Protein AF-A0AAV6UHX9-F1 (afdb_monomer_lite)

pLDDT: mean 84.75, std 17.81, range [33.28, 98.31]

Structure (mmCIF, N/CA/C/O backbone):
data_AF-A0AAV6UHX9-F1
#
_entry.id   AF-A0AAV6UHX9-F1
#
loop_
_atom_site.group_PDB
_atom_site.id
_atom_site.type_symbol
_atom_site.label_atom_id
_atom_site.label_alt_id
_atom_site.label_comp_id
_atom_site.label_asym_id
_atom_site.label_entity_id
_atom_site.label_seq_id
_atom_site.pdbx_PDB_ins_code
_atom_site.Cartn_x
_atom_site.Cartn_y
_atom_site.Cartn_z
_atom_site.occupancy
_atom_site.B_iso_or_equiv
_atom_site.auth_seq_id
_atom_site.auth_comp_id
_atom_site.auth_asym_id
_atom_site.auth_atom_id
_atom_site.pdbx_PDB_model_num
ATOM 1 N N . MET A 1 1 ? 18.044 7.406 -49.705 1.00 48.06 1 MET A N 1
ATOM 2 C CA . MET A 1 1 ? 17.087 6.472 -49.060 1.00 48.06 1 MET A CA 1
ATOM 3 C C . MET A 1 1 ? 17.708 5.596 -47.955 1.00 48.06 1 MET A C 1
ATOM 5 O O . MET A 1 1 ? 16.995 5.280 -47.012 1.00 48.06 1 MET A O 1
ATOM 9 N N . SER A 1 2 ? 19.017 5.286 -47.954 1.00 50.41 2 SER A N 1
ATOM 10 C CA . SER A 1 2 ? 19.646 4.460 -46.891 1.00 50.41 2 SER A CA 1
ATOM 11 C C . SER A 1 2 ? 19.735 5.086 -45.488 1.00 50.41 2 SER A C 1
ATOM 13 O O . SER A 1 2 ? 19.795 4.354 -44.506 1.00 50.41 2 SER A O 1
ATOM 15 N N . HIS A 1 3 ? 19.712 6.416 -45.340 1.00 45.16 3 HIS A N 1
ATOM 16 C CA . HIS A 1 3 ? 19.762 7.057 -44.011 1.00 45.16 3 HIS A CA 1
ATOM 17 C C . HIS A 1 3 ? 18.451 6.953 -43.208 1.00 45.16 3 HIS A C 1
ATOM 19 O O . HIS A 1 3 ? 18.492 6.988 -41.978 1.00 45.16 3 HIS A O 1
ATOM 25 N N . GLY A 1 4 ? 17.302 6.773 -43.871 1.00 48.16 4 GLY A N 1
ATOM 26 C CA . GLY A 1 4 ? 16.015 6.569 -43.193 1.00 48.16 4 GLY A CA 1
ATOM 27 C C . GLY A 1 4 ? 15.897 5.179 -42.562 1.00 48.16 4 GLY A C 1
ATOM 28 O O . GLY A 1 4 ? 15.467 5.050 -41.421 1.00 48.16 4 GLY A O 1
ATOM 29 N N . ILE A 1 5 ? 16.380 4.149 -43.262 1.00 55.41 5 ILE A N 1
ATOM 30 C CA . ILE A 1 5 ? 16.264 2.742 -42.846 1.00 55.41 5 ILE A CA 1
ATOM 31 C C . ILE A 1 5 ? 17.168 2.436 -41.639 1.00 55.41 5 ILE A C 1
ATOM 33 O O . ILE A 1 5 ? 16.739 1.763 -40.702 1.00 55.41 5 ILE A O 1
ATOM 37 N N . SER A 1 6 ? 18.394 2.975 -41.602 1.00 56.97 6 SER A N 1
ATOM 38 C CA . SER A 1 6 ? 19.313 2.781 -40.467 1.00 56.97 6 SER A CA 1
ATOM 39 C C . SER A 1 6 ? 18.840 3.488 -39.194 1.00 56.97 6 SER A C 1
ATOM 41 O O . SER A 1 6 ? 18.936 2.917 -38.109 1.00 56.97 6 SER A O 1
ATOM 43 N N . ARG A 1 7 ? 18.264 4.696 -39.310 1.00 56.38 7 ARG A N 1
ATOM 44 C CA . ARG A 1 7 ? 17.660 5.409 -38.169 1.00 56.38 7 ARG A CA 1
ATOM 45 C C . ARG A 1 7 ? 16.417 4.695 -37.643 1.00 56.38 7 ARG A C 1
ATOM 47 O O . ARG A 1 7 ? 16.246 4.600 -36.432 1.00 56.38 7 ARG A O 1
ATOM 54 N N . GLN A 1 8 ? 15.588 4.152 -38.532 1.00 57.84 8 GLN A N 1
ATOM 55 C CA . GLN A 1 8 ? 14.389 3.409 -38.149 1.00 57.84 8 GLN A CA 1
ATOM 56 C C . GLN A 1 8 ? 14.738 2.088 -37.446 1.00 57.84 8 GLN A C 1
ATOM 58 O O . GLN A 1 8 ? 14.187 1.807 -36.386 1.00 57.84 8 GLN A O 1
ATOM 63 N N . ARG A 1 9 ? 15.727 1.332 -37.948 1.00 61.72 9 ARG A N 1
ATOM 64 C CA . ARG A 1 9 ? 16.232 0.114 -37.284 1.00 61.72 9 ARG A CA 1
ATOM 65 C C . ARG A 1 9 ? 16.912 0.401 -35.944 1.00 61.72 9 ARG A C 1
ATOM 67 O O . ARG A 1 9 ? 16.691 -0.335 -34.988 1.00 61.72 9 ARG A O 1
ATOM 74 N N . PHE A 1 10 ? 17.697 1.475 -35.847 1.00 61.78 10 PHE A N 1
ATOM 75 C CA . PHE A 1 10 ? 18.316 1.890 -34.584 1.00 61.78 10 PHE A CA 1
ATOM 76 C C . PHE A 1 10 ? 17.265 2.317 -33.550 1.00 61.78 10 PHE A C 1
ATOM 78 O O . PHE A 1 10 ? 17.313 1.873 -32.407 1.00 61.78 10 PHE A O 1
ATOM 85 N N . SER A 1 11 ? 16.267 3.107 -33.961 1.00 62.03 11 SER A N 1
ATOM 86 C CA . SER A 1 11 ? 15.149 3.488 -33.095 1.00 62.03 11 SER A CA 1
ATOM 87 C C . SER A 1 11 ? 14.355 2.267 -32.634 1.00 62.03 11 SER A C 1
ATOM 89 O O . SER A 1 11 ? 14.009 2.191 -31.463 1.00 62.03 11 SER A O 1
ATOM 91 N N . GLN A 1 12 ? 14.083 1.306 -33.522 1.00 66.25 12 GLN A N 1
ATOM 92 C CA . GLN A 1 12 ? 13.334 0.089 -33.197 1.00 66.25 12 GLN A CA 1
ATOM 93 C C . GLN A 1 12 ? 14.102 -0.828 -32.234 1.00 66.25 12 GLN A C 1
ATOM 95 O O . GLN A 1 12 ? 13.503 -1.387 -31.318 1.00 66.25 12 GLN A O 1
ATOM 100 N N . LYS A 1 13 ? 15.431 -0.918 -32.382 1.00 70.88 13 LYS A N 1
ATOM 101 C CA . LYS A 1 13 ? 16.306 -1.604 -31.423 1.00 70.88 13 LYS A CA 1
ATOM 102 C C . LYS A 1 13 ? 16.265 -0.929 -30.049 1.00 70.88 13 LYS A C 1
ATOM 104 O O . LYS A 1 13 ? 16.022 -1.598 -29.056 1.00 70.88 13 LYS A O 1
ATOM 109 N N . LEU A 1 14 ? 16.372 0.400 -30.005 1.00 64.19 14 LEU A N 1
ATOM 110 C CA . LEU A 1 14 ? 16.305 1.164 -28.757 1.00 64.19 14 LEU A CA 1
ATOM 111 C C . LEU A 1 14 ? 14.932 1.047 -28.061 1.00 64.19 14 LEU A C 1
ATOM 113 O O . LEU A 1 14 ? 14.865 0.954 -26.839 1.00 64.19 14 LEU A O 1
ATOM 117 N N . PHE A 1 15 ? 13.834 1.005 -28.828 1.00 73.06 15 PHE A N 1
ATOM 118 C CA . PHE A 1 15 ? 12.490 0.717 -28.306 1.00 73.06 15 PHE A CA 1
ATOM 119 C C . PHE A 1 15 ? 12.409 -0.676 -27.666 1.00 73.06 15 PHE A C 1
ATOM 121 O O . PHE A 1 15 ? 11.829 -0.823 -26.591 1.00 73.06 15 PHE A O 1
ATOM 128 N N . SER A 1 16 ? 13.009 -1.682 -28.307 1.00 78.06 16 SER A N 1
ATOM 129 C CA . SER A 1 16 ? 13.092 -3.039 -27.763 1.00 78.06 16 SER A CA 1
ATOM 130 C C . SER A 1 16 ? 13.914 -3.078 -26.473 1.00 78.06 16 SER A C 1
ATOM 132 O O . SER A 1 16 ? 13.489 -3.694 -25.500 1.00 78.06 16 SER A O 1
ATOM 134 N N . ASP A 1 17 ? 15.049 -2.378 -26.431 1.00 87.75 17 ASP A N 1
ATOM 135 C CA . ASP A 1 17 ? 15.961 -2.387 -25.283 1.00 87.75 17 ASP A CA 1
ATOM 136 C C . ASP A 1 17 ? 15.321 -1.760 -24.029 1.00 87.75 17 ASP A C 1
ATOM 138 O O . ASP A 1 17 ? 15.461 -2.296 -22.930 1.00 87.75 17 ASP A O 1
ATOM 142 N N . VAL A 1 18 ? 14.554 -0.669 -24.172 1.00 91.25 18 VAL A N 1
ATOM 143 C CA . VAL A 1 18 ? 13.845 -0.039 -23.037 1.00 91.25 18 VAL A CA 1
ATOM 144 C C . VAL A 1 18 ? 12.781 -0.968 -22.454 1.00 91.25 18 VAL A C 1
ATOM 146 O O . VAL A 1 18 ? 12.678 -1.097 -21.235 1.00 91.25 18 VAL A O 1
ATOM 149 N N . LEU A 1 19 ? 12.001 -1.637 -23.306 1.00 91.25 19 LEU A N 1
ATOM 150 C CA . LEU A 1 19 ? 10.982 -2.577 -22.840 1.00 91.25 19 LEU A CA 1
ATOM 151 C C . LEU A 1 19 ? 11.612 -3.801 -22.160 1.00 91.25 19 LEU A C 1
ATOM 153 O O . LEU A 1 19 ? 11.130 -4.239 -21.117 1.00 91.25 19 LEU A O 1
ATOM 157 N N . VAL A 1 20 ? 12.706 -4.328 -22.715 1.00 93.50 20 VAL A N 1
ATOM 158 C CA . VAL A 1 20 ? 13.457 -5.436 -22.108 1.00 93.50 20 VAL A CA 1
ATOM 159 C C . VAL A 1 20 ? 14.008 -5.029 -20.743 1.00 93.50 20 VAL A C 1
ATOM 161 O O . VAL A 1 20 ? 13.816 -5.758 -19.772 1.00 93.50 20 VAL A O 1
ATOM 164 N N . ASN A 1 21 ? 14.612 -3.843 -20.631 1.00 94.75 21 ASN A N 1
ATOM 165 C CA . ASN A 1 21 ? 15.095 -3.325 -19.352 1.00 94.75 21 ASN A CA 1
ATOM 166 C C . ASN A 1 21 ? 13.959 -3.169 -18.337 1.00 94.75 21 ASN A C 1
ATOM 168 O O . ASN A 1 21 ? 14.127 -3.536 -17.177 1.00 94.75 21 ASN A O 1
ATOM 172 N N . PHE A 1 22 ? 12.796 -2.673 -18.758 1.00 95.56 22 PHE A N 1
ATOM 173 C CA . PHE A 1 22 ? 11.633 -2.553 -17.882 1.00 95.56 22 PHE A CA 1
ATOM 174 C C . PHE A 1 22 ? 11.220 -3.908 -17.291 1.00 95.56 22 PHE A C 1
ATOM 176 O O . PHE A 1 22 ? 11.112 -4.043 -16.072 1.00 95.56 22 PHE A O 1
ATOM 183 N N . LEU A 1 23 ? 11.049 -4.922 -18.146 1.00 95.38 23 LEU A N 1
ATOM 184 C CA . LEU A 1 23 ? 10.633 -6.263 -17.727 1.00 95.38 23 LEU A CA 1
ATOM 185 C C . LEU A 1 23 ? 11.698 -6.962 -16.871 1.00 95.38 23 LEU A C 1
ATOM 187 O O . LEU A 1 23 ? 11.359 -7.600 -15.877 1.00 95.38 23 LEU A O 1
ATOM 191 N N . LEU A 1 24 ? 12.983 -6.815 -17.211 1.00 95.56 24 LEU A N 1
ATOM 192 C CA . LEU A 1 24 ? 14.087 -7.348 -16.406 1.00 95.56 24 LEU A CA 1
ATOM 193 C C . LEU A 1 24 ? 14.166 -6.672 -15.035 1.00 95.56 24 LEU A C 1
ATOM 195 O O . LEU A 1 24 ? 14.346 -7.352 -14.026 1.00 95.56 24 LEU A O 1
ATOM 199 N N . GLY A 1 25 ? 14.018 -5.347 -14.994 1.00 96.50 25 GLY A N 1
ATOM 200 C CA . GLY A 1 25 ? 14.013 -4.572 -13.759 1.00 96.50 25 GLY A CA 1
ATOM 201 C C . GLY A 1 25 ? 12.871 -4.980 -12.832 1.00 96.50 25 GLY A C 1
ATOM 202 O O . GLY A 1 25 ? 13.104 -5.204 -11.647 1.00 96.50 25 GLY A O 1
ATOM 203 N N . GLU A 1 26 ? 11.660 -5.142 -13.370 1.00 95.56 26 GLU A N 1
ATOM 204 C CA . GLU A 1 26 ? 10.516 -5.640 -12.603 1.00 95.56 26 GLU A CA 1
ATOM 205 C C . GLU A 1 26 ? 10.727 -7.074 -12.113 1.00 95.56 26 GLU A C 1
ATOM 207 O O . GLU A 1 26 ? 10.562 -7.338 -10.927 1.00 95.56 26 GLU A O 1
ATOM 212 N N . CYS A 1 27 ? 11.103 -7.993 -13.004 1.00 95.06 27 CYS A N 1
ATOM 213 C CA . CYS A 1 27 ? 11.258 -9.405 -12.663 1.00 95.06 27 CYS A CA 1
ATOM 214 C C . CYS A 1 27 ? 12.285 -9.594 -11.540 1.00 95.06 27 CYS A C 1
ATOM 216 O O . CYS A 1 27 ? 11.998 -10.239 -10.532 1.00 95.06 27 CYS A O 1
ATOM 218 N N . LYS A 1 28 ? 13.455 -8.955 -11.662 1.00 96.50 28 LYS A N 1
ATOM 219 C CA . LYS A 1 28 ? 14.495 -9.016 -10.629 1.00 96.50 28 LYS A CA 1
ATOM 220 C C . LYS A 1 28 ? 14.060 -8.349 -9.320 1.00 96.50 28 LYS A C 1
ATOM 222 O O . LYS A 1 28 ? 14.429 -8.834 -8.254 1.00 96.50 28 LYS A O 1
ATOM 227 N N . LEU A 1 29 ? 13.286 -7.261 -9.382 1.00 96.50 29 LEU A N 1
ATOM 228 C CA . LEU A 1 29 ? 12.727 -6.613 -8.192 1.00 96.50 29 LEU A CA 1
ATOM 229 C C . LEU A 1 29 ? 11.738 -7.531 -7.463 1.00 96.50 29 LEU A C 1
ATOM 231 O O . LEU A 1 29 ? 11.880 -7.723 -6.259 1.00 96.50 29 LEU A O 1
ATOM 235 N N . GLU A 1 30 ? 10.752 -8.090 -8.167 1.00 94.44 30 GLU A N 1
ATOM 236 C CA . GLU A 1 30 ? 9.752 -8.979 -7.559 1.00 94.44 30 GLU A CA 1
ATOM 237 C C . GLU A 1 30 ? 10.413 -10.236 -6.987 1.00 94.44 30 GLU A C 1
ATOM 239 O O . GLU A 1 30 ? 10.139 -10.583 -5.842 1.00 94.44 30 GLU A O 1
ATOM 244 N N . HIS A 1 31 ? 11.342 -10.851 -7.726 1.00 94.19 31 HIS A N 1
ATOM 245 C CA . HIS A 1 31 ? 12.074 -12.032 -7.267 1.00 94.19 31 HIS A CA 1
ATOM 246 C C . HIS A 1 31 ? 12.884 -11.752 -5.994 1.00 94.19 31 HIS A C 1
ATOM 248 O O . HIS A 1 31 ? 12.794 -12.495 -5.019 1.00 94.19 31 HIS A O 1
ATOM 254 N N . PHE A 1 32 ? 13.612 -10.630 -5.948 1.00 95.75 32 PHE A N 1
ATOM 255 C CA . PHE A 1 32 ? 14.351 -10.245 -4.746 1.00 95.75 32 PHE A CA 1
ATOM 256 C C . PHE A 1 32 ? 13.425 -10.045 -3.538 1.00 95.75 32 PHE A C 1
ATOM 258 O O . PHE A 1 32 ? 13.779 -10.435 -2.426 1.00 95.75 32 PHE A O 1
ATOM 265 N N . LEU A 1 33 ? 12.257 -9.424 -3.738 1.00 94.50 33 LEU A N 1
ATOM 266 C CA . LEU A 1 33 ? 11.303 -9.130 -2.663 1.00 94.50 33 LEU A CA 1
ATOM 267 C C . LEU A 1 33 ? 10.502 -10.352 -2.202 1.00 94.50 33 LEU A C 1
ATOM 269 O O . LEU A 1 33 ? 9.992 -10.343 -1.081 1.00 94.50 33 LEU A O 1
ATOM 273 N N . GLU A 1 34 ? 10.395 -11.382 -3.038 1.00 91.50 34 GLU A N 1
ATOM 274 C CA . GLU A 1 34 ? 9.841 -12.683 -2.664 1.00 91.50 34 GLU A CA 1
ATOM 275 C C . GLU A 1 34 ? 10.764 -13.405 -1.670 1.00 91.50 34 GLU A C 1
ATOM 277 O O . GLU A 1 34 ? 10.301 -13.877 -0.633 1.00 91.50 34 GLU A O 1
ATOM 282 N N . GLU A 1 35 ? 12.076 -13.404 -1.924 1.00 92.50 35 GLU A N 1
ATOM 283 C CA . GLU A 1 35 ? 13.073 -13.991 -1.018 1.00 92.50 35 GLU A CA 1
ATOM 284 C C . GLU A 1 35 ? 13.371 -13.109 0.205 1.00 92.50 35 GLU A C 1
ATOM 286 O O . GLU A 1 35 ? 13.630 -13.602 1.305 1.00 92.50 35 GLU A O 1
ATOM 291 N N . ASN A 1 36 ? 13.350 -11.786 0.023 1.00 93.81 36 ASN A N 1
ATOM 292 C CA . ASN A 1 36 ? 13.688 -10.798 1.043 1.00 93.81 36 ASN A CA 1
ATOM 293 C C . ASN A 1 36 ? 12.544 -9.781 1.182 1.00 93.81 36 ASN A C 1
ATOM 295 O O . ASN A 1 36 ? 12.613 -8.689 0.607 1.00 93.81 36 ASN A O 1
ATOM 299 N N . PRO A 1 37 ? 11.507 -10.093 1.984 1.00 92.00 37 PRO A N 1
ATOM 300 C CA . PRO A 1 37 ? 10.383 -9.195 2.211 1.00 92.00 37 PRO A CA 1
ATOM 301 C C . PRO A 1 37 ? 10.830 -7.780 2.623 1.00 92.00 37 PRO A C 1
ATOM 303 O O . PRO A 1 37 ? 11.812 -7.650 3.361 1.00 92.00 37 PRO A O 1
ATOM 306 N N . PRO A 1 38 ? 10.115 -6.716 2.210 1.00 92.19 38 PRO A N 1
ATOM 307 C CA . PRO A 1 38 ? 10.453 -5.320 2.497 1.00 92.19 38 PRO A CA 1
ATOM 308 C C . PRO A 1 38 ? 10.132 -4.942 3.955 1.00 92.19 38 PRO A C 1
ATOM 310 O O . PRO A 1 38 ? 9.221 -4.163 4.238 1.00 92.19 38 PRO A O 1
ATOM 313 N N . ILE A 1 39 ? 10.892 -5.528 4.879 1.00 92.00 39 ILE A N 1
ATOM 314 C CA . ILE A 1 39 ? 10.894 -5.264 6.321 1.00 92.00 39 ILE A CA 1
ATOM 315 C C . ILE A 1 39 ? 12.222 -4.615 6.731 1.00 92.00 39 ILE A C 1
ATOM 317 O O . ILE A 1 39 ? 13.230 -4.760 6.039 1.00 92.00 39 ILE A O 1
ATOM 321 N N . GLU A 1 40 ? 12.251 -3.944 7.884 1.00 88.56 40 GLU A N 1
ATOM 322 C CA . GLU A 1 40 ? 13.426 -3.189 8.358 1.00 88.56 40 GLU A CA 1
ATOM 323 C C . GLU A 1 40 ? 14.711 -4.033 8.416 1.00 88.56 40 GLU A C 1
ATOM 325 O O . GLU A 1 40 ? 15.780 -3.561 8.031 1.00 88.56 40 GLU A O 1
ATOM 330 N N . ALA A 1 41 ? 14.601 -5.310 8.797 1.00 92.69 41 ALA A N 1
ATOM 331 C CA . ALA A 1 41 ? 15.732 -6.237 8.865 1.00 92.69 41 ALA A CA 1
ATOM 332 C C . ALA A 1 41 ? 16.418 -6.484 7.504 1.00 92.69 41 ALA A C 1
ATOM 334 O O . 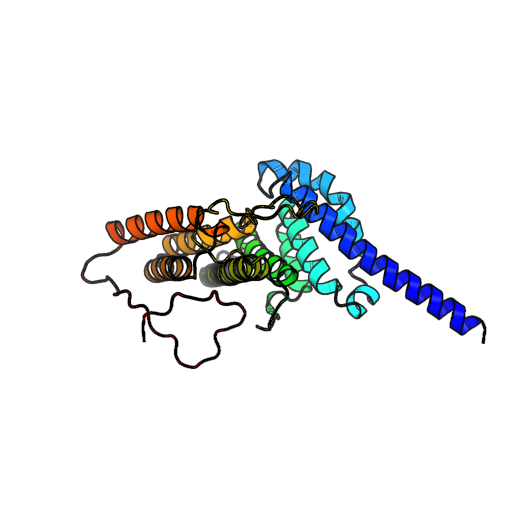ALA A 1 41 ? 17.612 -6.776 7.453 1.00 92.69 41 ALA A O 1
ATOM 335 N N . ASN A 1 42 ? 15.687 -6.342 6.395 1.00 94.88 42 ASN A N 1
ATOM 336 C CA . ASN A 1 42 ? 16.192 -6.621 5.050 1.00 94.88 42 ASN A CA 1
ATOM 337 C C . ASN A 1 42 ? 16.711 -5.374 4.321 1.00 94.88 42 ASN A C 1
ATOM 339 O O . ASN A 1 42 ? 17.280 -5.500 3.237 1.00 94.88 42 ASN A O 1
ATOM 343 N N . VAL A 1 43 ? 16.594 -4.181 4.914 1.00 94.25 43 VAL A N 1
ATOM 344 C CA . VAL A 1 43 ? 16.989 -2.908 4.283 1.00 94.25 43 VAL A CA 1
ATOM 345 C C . VAL A 1 43 ? 18.456 -2.909 3.843 1.00 94.25 43 VAL A C 1
ATOM 347 O O . VAL A 1 43 ? 18.779 -2.463 2.741 1.00 94.25 43 VAL A O 1
ATOM 350 N N . ALA A 1 44 ? 19.360 -3.445 4.668 1.00 93.94 44 ALA A N 1
ATOM 351 C CA . ALA A 1 44 ? 20.782 -3.520 4.331 1.00 93.94 44 ALA A CA 1
ATOM 352 C C . ALA A 1 44 ? 21.037 -4.386 3.083 1.00 93.94 44 ALA A C 1
ATOM 354 O O . ALA A 1 44 ? 21.787 -3.978 2.197 1.00 93.94 44 ALA A O 1
ATOM 355 N N . LYS A 1 45 ? 20.356 -5.537 2.976 1.00 94.81 45 LYS A N 1
ATOM 356 C CA . LYS A 1 45 ? 20.426 -6.420 1.801 1.00 94.81 45 LYS A CA 1
ATOM 357 C C . LYS A 1 45 ? 19.796 -5.769 0.571 1.00 94.81 45 LYS A C 1
ATOM 359 O O . LYS A 1 45 ? 20.329 -5.884 -0.526 1.00 94.81 45 LYS A O 1
ATOM 364 N N . ALA A 1 46 ? 18.686 -5.052 0.743 1.00 94.62 46 ALA A N 1
ATOM 365 C CA . ALA A 1 46 ? 17.992 -4.370 -0.346 1.00 94.62 46 ALA A CA 1
ATOM 366 C C . ALA A 1 46 ? 18.846 -3.264 -0.988 1.00 94.62 46 ALA A C 1
ATOM 368 O O . ALA A 1 46 ? 18.784 -3.053 -2.200 1.00 94.62 46 ALA A O 1
ATOM 369 N N . LYS A 1 47 ? 19.689 -2.568 -0.214 1.00 93.81 47 LYS A N 1
ATOM 370 C CA . LYS A 1 47 ? 20.588 -1.533 -0.754 1.00 93.81 47 LYS A CA 1
ATOM 371 C C . LYS A 1 47 ? 21.586 -2.085 -1.773 1.00 93.81 47 LYS A C 1
ATOM 373 O O . LYS A 1 47 ? 21.851 -1.415 -2.768 1.00 93.81 47 LYS A O 1
ATOM 378 N N . THR A 1 48 ? 22.103 -3.293 -1.557 1.00 94.12 48 THR A N 1
ATOM 379 C CA . THR A 1 48 ? 23.060 -3.938 -2.468 1.00 94.12 48 THR A CA 1
ATOM 380 C C . THR A 1 48 ? 22.353 -4.773 -3.536 1.00 94.12 48 THR A C 1
ATOM 382 O O . THR A 1 48 ? 22.627 -4.601 -4.722 1.00 94.12 48 THR A O 1
ATOM 385 N N . GLY A 1 49 ? 21.391 -5.612 -3.144 1.00 93.25 49 GLY A N 1
ATOM 386 C CA . GLY A 1 49 ? 20.685 -6.535 -4.038 1.00 93.25 49 GLY A CA 1
ATOM 387 C C . GLY A 1 49 ? 19.792 -5.852 -5.075 1.00 93.25 49 GLY A C 1
ATOM 388 O O . GLY A 1 49 ? 19.634 -6.360 -6.181 1.00 93.25 49 GLY A O 1
ATOM 389 N N . LEU A 1 50 ? 19.265 -4.660 -4.774 1.00 96.06 50 LEU A N 1
ATOM 390 C CA . LEU A 1 50 ? 18.401 -3.917 -5.699 1.00 96.06 50 LEU A CA 1
ATOM 391 C C . LEU A 1 50 ? 19.151 -2.887 -6.558 1.00 96.06 50 LEU A C 1
ATOM 393 O O . LEU A 1 50 ? 18.518 -2.136 -7.302 1.00 96.06 50 LEU A O 1
ATOM 397 N N . ALA A 1 51 ? 20.486 -2.842 -6.504 1.00 95.81 51 ALA A N 1
ATOM 398 C CA . ALA A 1 51 ? 21.274 -1.893 -7.292 1.00 95.81 51 ALA A CA 1
ATOM 399 C C . ALA A 1 51 ? 21.107 -2.105 -8.807 1.00 95.81 51 ALA A C 1
ATOM 401 O O . ALA A 1 51 ? 20.950 -1.144 -9.558 1.00 95.81 51 ALA A O 1
ATOM 402 N N . GLU A 1 52 ? 21.103 -3.357 -9.262 1.00 95.12 52 GLU A N 1
ATOM 403 C CA . GLU A 1 52 ? 20.947 -3.689 -10.679 1.00 95.12 52 GLU A CA 1
ATOM 404 C C . GLU A 1 52 ? 19.506 -3.451 -11.193 1.00 95.12 52 GLU A C 1
ATOM 406 O O . GLU A 1 52 ? 19.362 -2.698 -12.163 1.00 95.12 52 GLU A O 1
ATOM 411 N N . PRO A 1 53 ? 18.431 -3.956 -10.540 1.00 96.44 53 PRO A N 1
ATOM 412 C CA . PRO A 1 53 ? 17.049 -3.616 -10.903 1.00 96.44 53 PRO A CA 1
ATOM 413 C C . PRO A 1 53 ? 16.796 -2.107 -10.982 1.00 96.44 53 PRO A C 1
ATOM 415 O O . PRO A 1 53 ? 16.141 -1.629 -11.910 1.00 96.44 53 PRO A O 1
ATOM 418 N N . LYS A 1 54 ? 17.372 -1.337 -10.045 1.00 97.25 54 LYS A N 1
ATOM 419 C CA . LYS A 1 54 ? 17.269 0.128 -10.027 1.00 97.25 54 LYS A CA 1
ATOM 420 C C . LYS A 1 54 ? 17.819 0.743 -11.311 1.00 97.25 54 LYS A C 1
ATOM 422 O O . LYS A 1 54 ? 17.159 1.603 -11.890 1.00 97.25 54 LYS A O 1
ATOM 427 N N . ARG A 1 55 ? 18.984 0.287 -11.789 1.00 96.38 55 ARG A N 1
ATOM 428 C CA . ARG A 1 55 ? 19.592 0.793 -13.032 1.00 96.38 55 ARG A CA 1
ATOM 429 C C . ARG A 1 55 ? 18.710 0.506 -14.241 1.00 96.38 55 ARG A C 1
ATOM 431 O O . ARG A 1 55 ? 18.479 1.415 -15.032 1.00 96.38 55 ARG A O 1
ATOM 438 N N . PHE A 1 56 ? 18.171 -0.708 -14.361 1.00 95.50 56 PHE A N 1
ATOM 439 C CA . PHE A 1 56 ? 17.271 -1.053 -15.465 1.00 95.50 56 PHE A CA 1
ATOM 440 C C . PHE A 1 56 ? 16.021 -0.170 -15.489 1.00 95.50 56 PHE A C 1
ATOM 442 O O . PHE A 1 56 ? 15.721 0.445 -16.516 1.00 95.50 56 PHE A O 1
ATOM 449 N N . LEU A 1 57 ? 15.339 -0.025 -14.350 1.00 95.94 57 LEU A N 1
ATOM 450 C CA . LEU A 1 57 ? 14.136 0.805 -14.254 1.00 95.94 57 LEU A CA 1
ATOM 451 C C . LEU A 1 57 ? 14.429 2.292 -14.508 1.00 95.94 57 LEU A C 1
ATOM 453 O O . LEU A 1 57 ? 13.612 2.982 -15.113 1.00 95.94 57 LEU A O 1
ATOM 457 N N . GLN A 1 58 ? 15.608 2.792 -14.126 1.00 96.00 58 GLN A N 1
ATOM 458 C CA . GLN A 1 58 ? 16.020 4.169 -14.422 1.00 96.00 58 GLN A CA 1
ATOM 459 C C . GLN A 1 58 ? 16.160 4.437 -15.927 1.00 96.00 58 GLN A C 1
ATOM 461 O O . GLN A 1 58 ? 15.794 5.522 -16.371 1.00 96.00 58 GLN A O 1
ATOM 466 N N . THR A 1 59 ? 16.601 3.461 -16.734 1.00 93.56 59 THR A N 1
ATOM 467 C CA . THR A 1 59 ? 16.658 3.632 -18.205 1.00 93.56 59 THR A CA 1
ATOM 468 C C . THR A 1 59 ? 15.278 3.856 -18.840 1.00 93.56 59 THR A C 1
ATOM 470 O O . THR A 1 59 ? 15.163 4.457 -19.912 1.00 93.56 59 THR A O 1
ATOM 473 N N . CYS A 1 60 ? 14.216 3.429 -18.150 1.00 93.50 60 CYS A N 1
ATOM 474 C CA . CYS A 1 60 ? 12.832 3.596 -18.583 1.00 93.50 60 CYS A CA 1
ATOM 475 C C . CYS A 1 60 ? 12.294 5.013 -18.322 1.00 93.50 60 CYS A C 1
ATOM 477 O O . CYS A 1 60 ? 11.253 5.380 -18.866 1.00 93.50 60 CYS A O 1
ATOM 479 N N . ILE A 1 61 ? 13.000 5.834 -17.533 1.00 94.56 61 ILE A N 1
ATOM 480 C CA . ILE A 1 61 ? 12.697 7.259 -17.342 1.00 94.56 61 ILE A CA 1
ATOM 481 C C . ILE A 1 61 ? 13.341 8.056 -18.487 1.00 94.56 61 ILE A C 1
ATOM 483 O O . ILE A 1 61 ? 14.273 8.834 -18.307 1.00 94.56 61 ILE A O 1
ATOM 487 N N . SER A 1 62 ? 12.857 7.814 -19.702 1.00 92.12 62 SER A N 1
ATOM 488 C CA . SER A 1 62 ? 13.319 8.442 -20.943 1.00 92.12 62 SER A CA 1
ATOM 489 C C . SER A 1 62 ? 12.137 8.740 -21.865 1.00 92.12 62 SER A C 1
ATOM 491 O O . SER A 1 62 ? 11.070 8.145 -21.721 1.00 92.12 62 SER A O 1
ATOM 493 N N . GLU A 1 63 ? 12.298 9.623 -22.853 1.00 89.12 63 GLU A N 1
ATOM 494 C CA . GLU A 1 63 ? 11.228 9.924 -23.821 1.00 89.12 63 GLU A CA 1
ATOM 495 C C . GLU A 1 63 ? 10.675 8.663 -24.506 1.00 89.12 63 GLU A C 1
ATOM 497 O O . GLU A 1 63 ? 9.480 8.557 -24.781 1.00 89.12 63 GLU A O 1
ATOM 502 N N . GLN A 1 64 ? 11.534 7.675 -24.756 1.00 87.75 64 GLN A N 1
ATOM 503 C CA . GLN A 1 64 ? 11.155 6.376 -25.307 1.00 87.75 64 GLN A CA 1
ATOM 504 C C . GLN A 1 64 ? 10.276 5.592 -24.328 1.00 87.75 64 GLN A C 1
ATOM 506 O O . GLN A 1 64 ? 9.251 5.047 -24.737 1.00 87.75 64 GLN A O 1
ATOM 511 N N . GLY A 1 65 ? 10.616 5.584 -23.038 1.00 88.31 65 GLY A N 1
ATOM 512 C CA . GLY A 1 65 ? 9.782 4.974 -22.002 1.00 88.31 65 GLY A CA 1
ATOM 513 C C . GLY A 1 65 ? 8.406 5.634 -21.868 1.00 88.31 65 GLY A C 1
ATOM 514 O O . GLY A 1 65 ? 7.418 4.942 -21.613 1.00 88.31 65 GLY A O 1
ATOM 515 N N . ALA A 1 66 ? 8.312 6.949 -22.103 1.00 90.62 66 ALA A N 1
ATOM 516 C CA . ALA A 1 66 ? 7.029 7.651 -22.169 1.00 90.62 66 ALA A CA 1
ATOM 517 C C . ALA A 1 66 ? 6.205 7.201 -23.386 1.00 90.62 66 ALA A C 1
ATOM 519 O O . ALA A 1 66 ? 5.036 6.857 -23.237 1.00 90.62 66 ALA A O 1
ATOM 520 N N . LYS A 1 67 ? 6.825 7.115 -24.572 1.00 88.81 67 LYS A N 1
ATOM 521 C CA . LYS A 1 67 ? 6.171 6.624 -25.803 1.00 88.81 67 LYS A CA 1
ATOM 522 C C . LYS A 1 67 ? 5.673 5.180 -25.678 1.00 88.81 67 LYS A C 1
ATOM 524 O O . LYS A 1 67 ? 4.658 4.833 -26.271 1.00 88.81 67 LYS A O 1
ATOM 529 N N . LEU A 1 68 ? 6.369 4.353 -24.899 1.00 88.62 68 LEU A N 1
ATOM 530 C CA . LEU A 1 68 ? 5.995 2.965 -24.614 1.00 88.62 68 LEU A CA 1
ATOM 531 C C . LEU A 1 68 ? 4.973 2.813 -23.475 1.00 88.62 68 LEU A C 1
ATOM 533 O O . LEU A 1 68 ? 4.575 1.692 -23.176 1.00 88.62 68 LEU A O 1
ATOM 537 N N . ASN A 1 69 ? 4.545 3.903 -22.829 1.00 89.06 69 ASN A N 1
ATOM 538 C CA . ASN A 1 69 ? 3.669 3.893 -21.650 1.00 89.06 69 ASN A CA 1
ATOM 539 C C . ASN A 1 69 ? 4.221 3.117 -20.435 1.00 89.06 69 ASN A C 1
ATOM 541 O O . ASN A 1 69 ? 3.462 2.782 -19.528 1.00 89.06 69 ASN A O 1
ATOM 545 N N . VAL A 1 70 ? 5.534 2.864 -20.375 1.00 92.62 70 VAL A N 1
ATOM 546 C CA . VAL A 1 70 ? 6.177 2.142 -19.258 1.00 92.62 70 VAL A CA 1
ATOM 547 C C . VAL A 1 70 ? 6.786 3.079 -18.219 1.00 92.62 70 VAL A C 1
ATOM 549 O O . VAL A 1 70 ? 6.992 2.676 -17.081 1.00 92.62 70 VAL A O 1
ATOM 552 N N . MET A 1 71 ? 7.047 4.343 -18.575 1.00 94.25 71 MET A N 1
ATOM 553 C CA . MET A 1 71 ? 7.691 5.315 -17.678 1.00 94.25 71 MET A CA 1
ATOM 554 C C . MET A 1 71 ? 6.945 5.470 -16.347 1.00 94.25 71 MET A C 1
ATOM 556 O O . MET A 1 71 ? 7.566 5.540 -15.287 1.00 94.25 71 MET A O 1
ATOM 560 N N . ARG A 1 72 ? 5.610 5.511 -16.391 1.00 93.38 72 ARG A N 1
ATOM 561 C CA . ARG A 1 72 ? 4.789 5.671 -15.190 1.00 93.38 72 ARG A CA 1
ATOM 562 C C . ARG A 1 72 ? 4.945 4.481 -14.249 1.00 93.38 72 ARG A C 1
ATOM 564 O O . ARG A 1 72 ? 5.234 4.660 -13.071 1.00 93.38 72 ARG A O 1
ATOM 571 N N . ASP A 1 73 ? 4.805 3.277 -14.787 1.00 93.94 73 ASP A N 1
ATOM 572 C CA . ASP A 1 73 ? 4.955 2.044 -14.019 1.00 93.94 73 ASP A CA 1
ATOM 573 C C . ASP A 1 73 ? 6.398 1.891 -13.514 1.00 93.94 73 ASP A C 1
ATOM 575 O O . ASP A 1 73 ? 6.606 1.461 -12.385 1.00 93.94 73 ASP A O 1
ATOM 579 N N . ALA A 1 74 ? 7.398 2.342 -14.280 1.00 96.56 74 ALA A N 1
ATOM 580 C CA . ALA A 1 74 ? 8.790 2.371 -13.838 1.00 96.56 74 ALA A CA 1
ATOM 581 C C . ALA A 1 74 ? 8.988 3.293 -12.625 1.00 96.56 74 ALA A C 1
ATOM 583 O O . ALA A 1 74 ? 9.704 2.928 -11.695 1.00 96.56 74 ALA A O 1
ATOM 584 N N . HIS A 1 75 ? 8.321 4.452 -12.582 1.00 97.81 75 HIS A N 1
ATOM 585 C CA . HIS A 1 75 ? 8.310 5.312 -11.396 1.00 97.81 75 HIS A CA 1
ATOM 586 C C . HIS A 1 75 ? 7.695 4.614 -10.175 1.00 97.81 75 HIS A C 1
ATOM 588 O O . HIS A 1 75 ? 8.269 4.685 -9.089 1.00 97.81 75 HIS A O 1
ATOM 594 N N . LEU A 1 76 ? 6.572 3.912 -10.348 1.00 97.94 76 LEU A N 1
ATOM 595 C CA . LEU A 1 76 ? 5.907 3.177 -9.267 1.00 97.94 76 LEU A CA 1
ATOM 596 C C . LEU A 1 76 ? 6.766 2.008 -8.746 1.00 97.94 76 LEU A C 1
ATOM 598 O O . LEU A 1 76 ? 6.940 1.850 -7.537 1.00 97.94 76 LEU A O 1
ATOM 602 N N . LEU A 1 77 ? 7.386 1.239 -9.645 1.00 97.88 77 LEU A N 1
ATOM 603 C CA . LEU A 1 77 ? 8.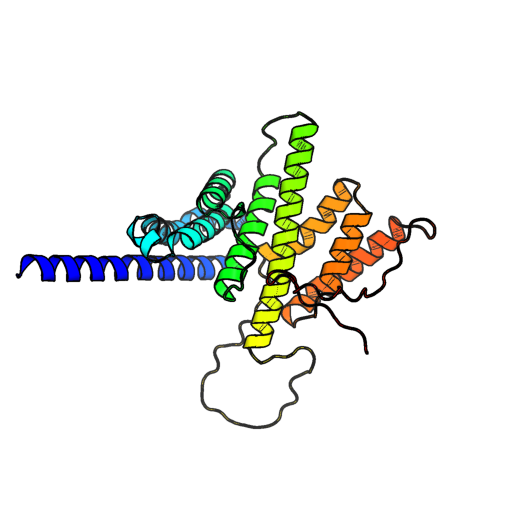305 0.153 -9.287 1.00 97.88 77 LEU A CA 1
ATOM 604 C C . LEU A 1 77 ? 9.584 0.675 -8.615 1.00 97.88 77 LEU A C 1
ATOM 606 O O . LEU A 1 77 ? 10.055 0.087 -7.643 1.00 97.88 77 LEU A O 1
ATOM 610 N N . LEU A 1 78 ? 10.124 1.811 -9.069 1.00 98.00 78 LEU A N 1
ATOM 611 C CA . LEU A 1 78 ? 11.249 2.468 -8.398 1.00 98.00 78 LEU A CA 1
ATOM 612 C C . LEU A 1 78 ? 10.880 2.929 -6.990 1.00 98.00 78 LEU A C 1
ATOM 614 O O . LEU A 1 78 ? 11.695 2.787 -6.084 1.00 98.00 78 LEU A O 1
ATOM 618 N N . ALA A 1 79 ? 9.662 3.427 -6.773 1.00 98.31 79 ALA A N 1
ATOM 619 C CA . ALA A 1 79 ? 9.206 3.763 -5.430 1.00 98.31 79 ALA A CA 1
ATOM 620 C C . ALA A 1 79 ? 9.138 2.529 -4.514 1.00 98.31 79 ALA A C 1
ATOM 622 O O . ALA A 1 79 ? 9.591 2.601 -3.372 1.00 98.31 79 ALA A O 1
ATOM 623 N N . LYS A 1 80 ? 8.651 1.386 -5.018 1.00 98.00 80 LYS A N 1
ATOM 624 C CA . LYS A 1 80 ? 8.665 0.099 -4.296 1.00 98.00 80 LYS A CA 1
ATOM 625 C C . LYS A 1 80 ? 10.079 -0.354 -3.944 1.00 98.00 80 LYS A C 1
ATOM 627 O O . LYS A 1 80 ? 10.340 -0.739 -2.805 1.00 98.00 80 LYS A O 1
ATOM 632 N N . LEU A 1 81 ? 11.001 -0.241 -4.893 1.00 97.81 81 LEU A N 1
ATOM 633 C CA . LEU A 1 81 ? 12.416 -0.532 -4.689 1.00 97.81 81 LEU A CA 1
ATOM 634 C C . LEU A 1 81 ? 13.024 0.369 -3.604 1.00 97.81 81 LEU A C 1
ATOM 636 O O . LEU A 1 81 ? 13.665 -0.122 -2.679 1.00 97.81 81 LEU A O 1
ATOM 640 N N . LEU A 1 82 ? 12.802 1.681 -3.685 1.00 97.75 82 LEU A N 1
ATOM 641 C CA . LEU A 1 82 ? 13.336 2.659 -2.731 1.00 97.75 82 LEU A CA 1
ATOM 642 C C . LEU A 1 82 ? 12.741 2.485 -1.331 1.00 97.75 82 LEU A C 1
ATOM 644 O O . LEU A 1 82 ? 13.460 2.626 -0.344 1.00 97.75 82 LEU A O 1
ATOM 648 N N . TYR A 1 83 ? 11.463 2.113 -1.240 1.00 97.69 83 TYR A N 1
ATOM 649 C CA . TYR A 1 83 ? 10.832 1.725 0.019 1.00 97.69 83 TYR A CA 1
ATOM 650 C C . TYR A 1 83 ? 11.548 0.530 0.660 1.00 97.69 83 TYR A C 1
ATOM 652 O O . TYR A 1 83 ? 11.907 0.601 1.834 1.00 97.69 83 TYR A O 1
ATOM 660 N N . ALA A 1 84 ? 11.846 -0.521 -0.113 1.00 97.06 84 ALA A N 1
ATOM 661 C CA . ALA A 1 84 ? 12.613 -1.668 0.378 1.00 97.06 84 ALA A CA 1
ATOM 662 C C . ALA A 1 84 ? 14.050 -1.292 0.800 1.00 97.06 84 ALA A C 1
ATOM 664 O O . ALA A 1 84 ? 14.602 -1.893 1.717 1.00 97.06 84 ALA A O 1
ATOM 665 N N . GLN A 1 85 ? 14.646 -0.268 0.176 1.00 96.69 85 GLN A N 1
ATOM 666 C CA . GLN A 1 85 ? 15.956 0.289 0.548 1.00 96.69 85 GLN A CA 1
ATOM 667 C C . GLN A 1 85 ? 15.916 1.241 1.761 1.00 96.69 85 GLN A C 1
ATOM 669 O O . GLN A 1 85 ? 16.975 1.689 2.212 1.00 96.69 85 GLN A O 1
ATOM 674 N N . GLY A 1 86 ? 14.729 1.562 2.288 1.00 95.50 86 GLY A N 1
ATOM 675 C CA . GLY A 1 86 ? 14.534 2.517 3.386 1.00 95.50 86 GLY A CA 1
ATOM 676 C C . GLY A 1 86 ? 14.605 3.996 2.976 1.00 95.50 86 GLY A C 1
ATOM 677 O O . GLY A 1 86 ? 14.560 4.873 3.835 1.00 95.50 86 GLY A O 1
ATOM 678 N N . SER A 1 87 ? 14.697 4.304 1.679 1.00 95.94 87 SER A N 1
ATOM 679 C CA . SER A 1 87 ? 14.739 5.677 1.155 1.00 95.94 87 SER A CA 1
ATOM 680 C C . SER A 1 87 ? 13.323 6.236 0.964 1.00 95.94 87 SER A C 1
ATOM 682 O O . SER A 1 87 ? 12.843 6.397 -0.160 1.00 95.94 87 SER A O 1
ATOM 684 N N . HIS A 1 88 ? 12.630 6.519 2.072 1.00 96.56 88 HIS A N 1
ATOM 685 C CA . HIS A 1 88 ? 11.208 6.895 2.068 1.00 96.56 88 HIS A CA 1
ATOM 686 C C . HIS A 1 88 ? 10.902 8.202 1.313 1.00 96.56 88 HIS A C 1
ATOM 688 O O . HIS A 1 88 ? 9.902 8.275 0.598 1.00 96.56 88 HIS A O 1
ATOM 694 N N . GLU A 1 89 ? 11.756 9.222 1.427 1.00 96.56 89 GLU A N 1
ATOM 695 C CA . GLU A 1 89 ? 11.558 10.513 0.747 1.00 96.56 89 GLU A CA 1
ATOM 696 C C . GLU A 1 89 ? 11.696 10.389 -0.776 1.00 96.56 89 GLU A C 1
ATOM 698 O O . GLU A 1 89 ? 10.849 10.876 -1.530 1.00 96.56 89 GLU A O 1
ATOM 703 N N . GLU A 1 90 ? 12.724 9.674 -1.244 1.00 96.88 90 GLU A N 1
ATOM 704 C CA . GLU A 1 90 ? 12.905 9.399 -2.672 1.00 96.88 90 GLU A CA 1
ATOM 705 C C . GLU A 1 90 ? 11.748 8.561 -3.226 1.00 96.88 90 GLU A C 1
ATOM 707 O O . GLU A 1 90 ? 11.273 8.828 -4.333 1.00 96.88 90 GLU A O 1
ATOM 712 N N . ALA A 1 91 ? 11.253 7.587 -2.452 1.00 97.75 91 ALA A N 1
ATOM 713 C CA . ALA A 1 91 ? 10.091 6.796 -2.838 1.00 97.75 91 ALA A CA 1
ATOM 714 C C . ALA A 1 91 ? 8.865 7.694 -3.077 1.00 97.75 91 ALA A C 1
ATOM 716 O O . ALA A 1 91 ? 8.245 7.600 -4.136 1.00 97.75 91 ALA A O 1
ATOM 717 N N . LEU A 1 92 ? 8.560 8.626 -2.164 1.00 97.38 92 LEU A N 1
ATOM 718 C CA . LEU A 1 92 ? 7.457 9.582 -2.343 1.00 97.38 92 LEU A CA 1
ATOM 719 C C . LEU A 1 92 ? 7.641 10.475 -3.577 1.00 97.38 92 LEU A C 1
ATOM 721 O O . LEU A 1 92 ? 6.684 10.696 -4.319 1.00 97.38 92 LEU A O 1
ATOM 725 N N . ASN A 1 93 ? 8.863 10.945 -3.841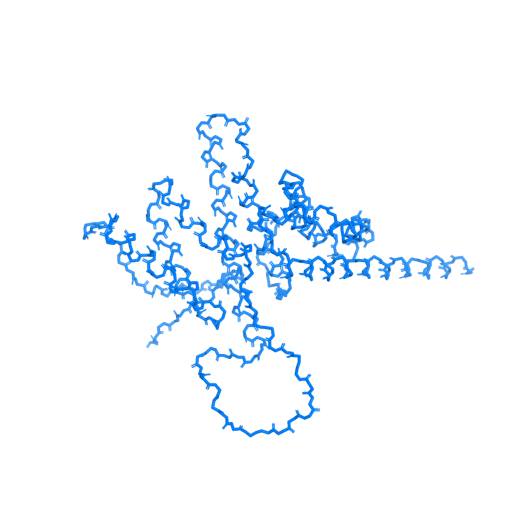 1.00 97.38 93 ASN A N 1
ATOM 726 C CA . ASN A 1 93 ? 9.165 11.727 -5.042 1.00 97.38 93 ASN A CA 1
ATOM 727 C C . ASN A 1 93 ? 8.878 10.929 -6.327 1.00 97.38 93 ASN A C 1
ATOM 729 O O . ASN A 1 93 ? 8.276 11.448 -7.268 1.00 97.38 93 ASN A O 1
ATOM 733 N N . HIS A 1 94 ? 9.264 9.650 -6.367 1.00 97.94 94 HIS A N 1
ATOM 734 C CA . HIS A 1 94 ? 8.959 8.778 -7.501 1.00 97.94 94 HIS A CA 1
ATOM 735 C C . HIS A 1 94 ? 7.455 8.511 -7.651 1.00 97.94 94 HIS A C 1
ATOM 737 O O . HIS A 1 94 ? 6.971 8.531 -8.781 1.00 97.94 94 HIS A O 1
ATOM 743 N N . LEU A 1 95 ? 6.704 8.348 -6.558 1.00 97.62 95 LEU A N 1
ATOM 744 C CA . LEU A 1 95 ? 5.241 8.206 -6.607 1.00 97.62 95 LEU A CA 1
ATOM 745 C C . LEU A 1 95 ? 4.549 9.463 -7.152 1.00 97.62 95 LEU A C 1
ATOM 747 O O . LEU A 1 95 ? 3.623 9.352 -7.958 1.00 97.62 95 LEU A O 1
ATOM 751 N N . GLY A 1 96 ? 5.030 10.649 -6.764 1.00 96.50 96 GLY A N 1
ATOM 752 C CA . GLY A 1 96 ? 4.553 11.926 -7.297 1.00 96.50 96 GLY A CA 1
ATOM 753 C C . GLY A 1 96 ? 4.821 12.060 -8.798 1.00 96.50 96 GLY A C 1
ATOM 754 O O . GLY A 1 96 ? 3.906 12.342 -9.567 1.00 96.50 96 GLY A O 1
ATOM 755 N N . LYS A 1 97 ? 6.052 11.765 -9.240 1.00 95.56 97 LYS A N 1
ATOM 756 C CA . LYS A 1 97 ? 6.425 11.756 -10.670 1.00 95.56 97 LYS A CA 1
ATOM 757 C C . LYS A 1 97 ? 5.662 10.705 -11.480 1.00 95.56 97 LYS A C 1
ATOM 759 O O . LYS A 1 97 ? 5.342 10.937 -12.640 1.00 95.56 97 LYS A O 1
ATOM 764 N N . GLY A 1 98 ? 5.335 9.571 -10.862 1.00 93.56 98 GLY A N 1
ATOM 765 C CA . GLY A 1 98 ? 4.475 8.536 -11.432 1.00 93.56 98 GLY A CA 1
ATOM 766 C C . GLY A 1 98 ? 2.995 8.924 -11.507 1.00 93.56 98 GLY A C 1
ATOM 767 O O . GLY A 1 98 ? 2.197 8.139 -12.012 1.00 93.56 98 GLY A O 1
ATOM 768 N N . GLY A 1 99 ? 2.600 10.103 -11.014 1.00 93.88 99 GLY A N 1
ATOM 769 C CA . GLY A 1 99 ? 1.218 10.570 -11.078 1.00 93.88 99 GLY A CA 1
ATOM 770 C C . GLY A 1 99 ? 0.244 9.656 -10.335 1.00 93.88 99 GLY A C 1
ATOM 771 O O . GLY A 1 99 ? -0.870 9.447 -10.806 1.00 93.88 99 GLY A O 1
ATOM 772 N N . LEU A 1 100 ? 0.654 9.078 -9.198 1.00 94.12 100 LEU A N 1
ATOM 773 C CA . LEU A 1 100 ? -0.193 8.155 -8.432 1.00 94.12 100 LEU A CA 1
ATOM 774 C C . LEU A 1 100 ? -1.546 8.790 -8.060 1.00 94.12 100 LEU A C 1
ATOM 776 O O . LEU A 1 100 ? -2.590 8.150 -8.165 1.00 94.12 100 LEU A O 1
ATOM 780 N N . ASP A 1 101 ? -1.532 10.064 -7.667 1.00 91.44 101 ASP A N 1
ATOM 781 C CA . ASP A 1 101 ? -2.736 10.792 -7.253 1.00 91.44 101 ASP A CA 1
ATOM 782 C C . ASP A 1 101 ? -3.610 11.255 -8.427 1.00 91.44 101 ASP A C 1
ATOM 784 O O . ASP A 1 101 ? -4.790 11.536 -8.232 1.00 91.44 101 ASP A O 1
ATOM 788 N N . SER A 1 102 ? -3.062 11.309 -9.647 1.00 91.06 102 SER A N 1
ATOM 789 C CA . SER A 1 102 ? -3.796 11.680 -10.865 1.00 91.06 102 SER A CA 1
ATOM 790 C C . SER A 1 102 ? -4.368 10.473 -11.615 1.00 91.06 102 SER A C 1
ATOM 792 O O . SER A 1 102 ? -4.943 10.623 -12.697 1.00 91.06 102 SER A O 1
ATOM 794 N N . LEU A 1 103 ? -4.230 9.265 -11.060 1.00 88.12 103 LEU A N 1
ATOM 795 C CA . LEU A 1 103 ? -4.812 8.061 -11.636 1.00 88.12 103 LEU A CA 1
ATOM 796 C C . LEU A 1 103 ? -6.342 8.115 -11.596 1.00 88.12 103 LEU A C 1
ATOM 798 O O . LEU A 1 103 ? -6.951 8.292 -10.543 1.00 88.12 103 LEU A O 1
ATOM 802 N N . THR A 1 104 ? -6.962 7.885 -12.751 1.00 85.50 104 THR A N 1
ATOM 803 C CA . THR A 1 104 ? -8.412 7.740 -12.872 1.00 85.50 104 THR A CA 1
ATOM 804 C C . THR A 1 104 ? -8.840 6.292 -12.658 1.00 85.50 104 THR A C 1
ATOM 806 O O . THR A 1 104 ? -8.135 5.355 -13.049 1.00 85.50 104 THR A O 1
ATOM 809 N N . GLU A 1 105 ? -10.019 6.109 -12.059 1.00 82.75 105 GLU A N 1
ATOM 810 C CA . GLU A 1 105 ? -10.612 4.798 -11.775 1.00 82.75 105 GLU A CA 1
ATOM 811 C C . GLU A 1 105 ? -11.097 4.129 -13.070 1.00 82.75 105 GLU A C 1
ATOM 813 O O . GLU A 1 105 ? -12.276 4.137 -13.414 1.00 82.75 105 GLU A O 1
ATOM 818 N N . LYS A 1 106 ? -10.149 3.572 -13.826 1.00 87.38 106 LYS A N 1
ATOM 819 C CA . LYS A 1 106 ? -10.387 2.762 -15.025 1.00 87.38 106 LYS A CA 1
ATOM 820 C C . LYS A 1 106 ? -10.126 1.286 -14.746 1.00 87.38 106 LYS A C 1
ATOM 822 O O . LYS A 1 106 ? -9.424 0.945 -13.793 1.00 87.38 106 LYS A O 1
ATOM 827 N N . GLN A 1 107 ? -10.637 0.414 -15.613 1.00 85.00 107 GLN A N 1
ATOM 828 C CA . GLN A 1 107 ? -10.299 -1.007 -15.575 1.00 85.00 107 GLN A CA 1
ATOM 829 C C . GLN A 1 107 ? -8.788 -1.191 -15.793 1.00 85.00 107 GLN A C 1
ATOM 831 O O . GLN A 1 107 ? -8.214 -0.655 -16.744 1.00 85.00 107 GLN A O 1
ATOM 836 N N . LEU A 1 108 ? -8.146 -1.941 -14.896 1.00 87.31 108 LEU A N 1
ATOM 837 C CA . LEU A 1 108 ? -6.712 -2.236 -14.921 1.00 87.31 108 LEU A CA 1
ATOM 838 C C . LEU A 1 108 ? -6.490 -3.730 -15.178 1.00 87.31 108 LEU A C 1
ATOM 840 O O . LEU A 1 108 ? -7.342 -4.555 -14.846 1.00 87.31 108 LEU A O 1
ATOM 844 N N . SER A 1 109 ? -5.332 -4.079 -15.741 1.00 91.19 109 SER A N 1
ATOM 845 C CA . SER A 1 109 ? -4.850 -5.463 -15.713 1.00 91.19 109 SER A CA 1
ATOM 846 C C . SER A 1 109 ? -4.442 -5.850 -14.288 1.00 91.19 109 SER A C 1
ATOM 848 O O . SER A 1 109 ? -4.080 -4.980 -13.494 1.00 91.19 109 SER A O 1
ATOM 850 N N . ASN A 1 110 ? -4.439 -7.148 -13.969 1.00 90.44 110 ASN A N 1
ATOM 851 C CA . ASN A 1 110 ? -4.086 -7.637 -12.627 1.00 90.44 110 ASN A CA 1
ATOM 852 C C . ASN A 1 110 ? -2.700 -7.146 -12.180 1.00 90.44 110 ASN A C 1
ATOM 854 O O . ASN A 1 110 ? -2.544 -6.671 -11.059 1.00 90.44 110 ASN A O 1
ATOM 858 N N . ARG A 1 111 ? -1.714 -7.173 -13.089 1.00 92.19 111 ARG A N 1
ATOM 859 C CA . ARG A 1 111 ? -0.358 -6.657 -12.843 1.00 92.19 111 ARG A CA 1
ATOM 860 C C . ARG A 1 111 ? -0.375 -5.178 -12.444 1.00 92.19 111 ARG A C 1
ATOM 862 O O . ARG A 1 111 ? 0.181 -4.818 -11.414 1.00 92.19 111 ARG A O 1
ATOM 869 N N . ILE A 1 112 ? -1.026 -4.323 -13.236 1.00 92.31 112 ILE A N 1
ATOM 870 C CA . ILE A 1 112 ? -1.060 -2.877 -12.964 1.00 92.31 112 ILE A CA 1
ATOM 871 C C . ILE A 1 112 ? -1.856 -2.593 -11.687 1.00 92.31 112 ILE A C 1
ATOM 873 O O . ILE A 1 112 ? -1.461 -1.738 -10.902 1.00 92.31 112 ILE A O 1
ATOM 877 N N . MET A 1 113 ? -2.944 -3.326 -11.443 1.00 93.94 113 MET A N 1
ATOM 878 C CA . MET A 1 113 ? -3.730 -3.192 -10.219 1.00 93.94 113 MET A CA 1
ATOM 879 C C . MET A 1 113 ? -2.889 -3.491 -8.971 1.00 93.94 113 MET A C 1
ATOM 881 O O . MET A 1 113 ? -2.920 -2.693 -8.038 1.00 93.94 113 MET A O 1
ATOM 885 N N . LYS A 1 114 ? -2.080 -4.565 -8.988 1.00 94.94 114 LYS A N 1
ATOM 886 C CA . LYS A 1 114 ? -1.117 -4.879 -7.917 1.00 94.94 114 LYS A CA 1
ATOM 887 C C . LYS A 1 114 ? -0.136 -3.726 -7.699 1.00 94.94 114 LYS A C 1
ATOM 889 O O . LYS A 1 114 ? -0.023 -3.231 -6.583 1.00 94.94 114 LYS A O 1
ATOM 894 N N . VAL A 1 115 ? 0.518 -3.257 -8.766 1.00 95.50 115 VAL A N 1
ATOM 895 C CA . VAL A 1 115 ? 1.517 -2.174 -8.688 1.00 95.50 115 VAL A CA 1
ATOM 896 C C . VAL A 1 115 ? 0.906 -0.889 -8.121 1.00 95.50 115 VAL A C 1
ATOM 898 O O . VAL A 1 115 ? 1.511 -0.240 -7.269 1.00 95.50 115 VAL A O 1
ATOM 901 N N . VAL A 1 116 ? -0.305 -0.520 -8.546 1.00 96.44 116 VAL A N 1
ATOM 902 C CA . VAL A 1 116 ? -1.001 0.677 -8.045 1.00 96.44 116 VAL A CA 1
ATOM 903 C C . VAL A 1 116 ? -1.429 0.501 -6.584 1.00 96.44 116 VAL A C 1
ATOM 905 O O . VAL A 1 116 ? -1.239 1.424 -5.791 1.00 96.44 116 VAL A O 1
ATOM 908 N N . ALA A 1 117 ? -1.946 -0.672 -6.201 1.00 97.00 117 ALA A N 1
ATOM 909 C CA . ALA A 1 117 ? -2.292 -0.980 -4.812 1.00 97.00 117 ALA A CA 1
ATOM 910 C C . ALA A 1 117 ? -1.068 -0.838 -3.894 1.00 97.00 117 ALA A C 1
ATOM 912 O O . ALA A 1 117 ? -1.115 -0.137 -2.882 1.00 97.00 117 ALA A O 1
ATOM 913 N N . GLU A 1 118 ? 0.054 -1.445 -4.285 1.00 97.50 118 GLU A N 1
ATOM 914 C CA . GLU A 1 118 ? 1.307 -1.383 -3.533 1.00 97.50 118 GLU A CA 1
ATOM 915 C C . GLU A 1 118 ? 1.847 0.045 -3.477 1.00 97.50 118 GLU A C 1
ATOM 917 O O . GLU A 1 118 ? 2.334 0.475 -2.437 1.00 97.50 118 GLU A O 1
ATOM 922 N N . SER A 1 119 ? 1.703 0.817 -4.554 1.00 98.12 119 SER A N 1
ATOM 923 C CA . SER A 1 119 ? 2.124 2.220 -4.602 1.00 98.12 119 SER A CA 1
ATOM 924 C C . SER A 1 119 ? 1.361 3.098 -3.609 1.00 98.12 119 SER A C 1
ATOM 926 O O . SER A 1 119 ? 1.972 3.908 -2.910 1.00 98.12 119 SER A O 1
ATOM 928 N N . PHE A 1 120 ? 0.039 2.922 -3.495 1.00 98.31 120 PHE A N 1
ATOM 929 C CA . PHE A 1 120 ? -0.757 3.605 -2.471 1.00 98.31 120 PHE A CA 1
ATOM 930 C C . PHE A 1 120 ? -0.379 3.152 -1.055 1.00 98.31 120 PHE A C 1
ATOM 932 O O . PHE A 1 120 ? -0.259 3.992 -0.162 1.00 98.31 120 PHE A O 1
ATOM 939 N N . ALA A 1 121 ? -0.114 1.858 -0.853 1.00 98.12 121 ALA A N 1
ATOM 940 C CA . ALA A 1 121 ? 0.357 1.345 0.432 1.00 98.12 121 ALA A CA 1
ATOM 941 C C . ALA A 1 121 ? 1.699 1.981 0.824 1.00 98.12 121 ALA A C 1
ATOM 943 O O . ALA A 1 121 ? 1.824 2.545 1.910 1.00 98.12 121 ALA A O 1
ATOM 944 N N . ILE A 1 122 ? 2.677 1.973 -0.085 1.00 98.25 122 ILE A N 1
ATOM 945 C CA . ILE A 1 122 ? 3.995 2.585 0.111 1.00 98.25 122 ILE A CA 1
ATOM 946 C C . ILE A 1 122 ? 3.864 4.080 0.399 1.00 98.25 122 ILE A C 1
ATOM 948 O O . ILE A 1 122 ? 4.541 4.574 1.296 1.00 98.25 122 ILE A O 1
ATOM 952 N N . LYS A 1 123 ? 2.976 4.804 -0.300 1.00 98.19 123 LYS A N 1
ATOM 953 C CA . LYS A 1 123 ? 2.720 6.225 -0.021 1.00 98.19 123 LYS A CA 1
ATOM 954 C C . LYS A 1 123 ? 2.337 6.443 1.443 1.00 98.19 123 LYS A C 1
ATOM 956 O O . LYS A 1 123 ? 2.958 7.266 2.114 1.00 98.19 123 LYS A O 1
ATOM 961 N N . GLY A 1 124 ? 1.340 5.702 1.932 1.00 97.25 124 GLY A N 1
ATOM 962 C CA . GLY A 1 124 ? 0.883 5.796 3.320 1.00 97.25 124 GLY A CA 1
ATOM 963 C C . GLY A 1 124 ? 1.987 5.443 4.318 1.00 97.25 124 GLY A C 1
ATOM 964 O O . GLY A 1 124 ? 2.269 6.219 5.227 1.00 97.25 124 GLY A O 1
ATOM 965 N N . LEU A 1 125 ? 2.678 4.323 4.091 1.00 96.88 125 LEU A N 1
ATOM 966 C CA . LEU A 1 125 ? 3.737 3.829 4.977 1.00 96.88 125 LEU A CA 1
ATOM 967 C C . LEU A 1 125 ? 4.960 4.763 5.021 1.00 96.88 125 LEU A C 1
ATOM 969 O O . LEU A 1 125 ? 5.508 5.006 6.094 1.00 96.88 125 LEU A O 1
ATOM 973 N N . CYS A 1 126 ? 5.375 5.338 3.888 1.00 96.94 126 CYS A N 1
ATOM 974 C CA . CYS A 1 126 ? 6.453 6.330 3.848 1.00 96.94 126 CYS A CA 1
ATOM 975 C C . CYS A 1 126 ? 6.077 7.613 4.600 1.00 96.94 126 CYS A C 1
ATOM 977 O O . CYS A 1 126 ? 6.898 8.144 5.347 1.00 96.94 126 CYS A O 1
ATOM 979 N N . LEU A 1 127 ? 4.846 8.108 4.431 1.00 95.62 127 LEU A N 1
ATOM 980 C CA . LEU A 1 127 ? 4.370 9.311 5.121 1.00 95.62 127 LEU A CA 1
ATOM 981 C C . LEU A 1 127 ? 4.281 9.129 6.646 1.00 95.62 127 LEU A C 1
ATOM 983 O O . LEU A 1 127 ? 4.484 10.105 7.370 1.00 95.62 127 LEU A O 1
ATOM 987 N N . GLU A 1 128 ? 4.020 7.907 7.129 1.00 93.62 128 GLU A N 1
ATOM 988 C CA . GLU A 1 128 ? 4.104 7.563 8.559 1.00 93.62 128 GLU A CA 1
ATOM 989 C C . GLU A 1 128 ? 5.545 7.564 9.090 1.00 93.62 128 GLU A C 1
ATOM 991 O O . GLU A 1 128 ? 5.769 7.901 10.252 1.00 93.62 128 GLU A O 1
ATOM 996 N N . LYS A 1 129 ? 6.520 7.157 8.267 1.00 92.31 129 LYS A N 1
ATOM 997 C CA . LYS A 1 129 ? 7.933 7.046 8.666 1.00 92.31 129 LYS A CA 1
ATOM 998 C C . LYS A 1 129 ? 8.667 8.384 8.665 1.00 92.31 129 LYS A C 1
ATOM 1000 O O . LYS A 1 129 ? 9.570 8.582 9.474 1.00 92.31 129 LYS A O 1
ATOM 1005 N N . ILE A 1 130 ? 8.310 9.286 7.757 1.00 90.50 130 ILE A N 1
ATOM 1006 C CA . ILE A 1 130 ? 8.953 10.597 7.644 1.00 90.50 130 ILE A CA 1
ATOM 1007 C C . ILE A 1 130 ? 8.406 11.512 8.748 1.00 90.50 130 ILE A C 1
ATOM 1009 O O . ILE A 1 130 ? 7.187 11.614 8.894 1.00 90.50 130 ILE A O 1
ATOM 1013 N N . PRO A 1 131 ? 9.251 12.235 9.503 1.00 85.44 131 PRO A N 1
ATOM 1014 C CA . PRO A 1 131 ? 8.775 13.171 10.515 1.00 85.44 131 PRO A CA 1
ATOM 1015 C C . PRO A 1 131 ? 7.911 14.291 9.900 1.00 85.44 131 PRO A C 1
ATOM 1017 O O . PRO A 1 131 ? 8.047 14.630 8.716 1.00 85.44 131 PRO A O 1
ATOM 1020 N N . PRO A 1 132 ? 6.971 14.871 10.664 1.00 80.62 132 PRO A N 1
ATOM 1021 C CA . PRO A 1 132 ? 6.174 15.988 10.182 1.00 80.62 132 PRO A CA 1
ATOM 1022 C C . PRO A 1 132 ? 7.073 17.201 9.918 1.00 80.62 132 PRO A C 1
ATOM 1024 O O . PRO A 1 132 ? 7.859 17.605 10.769 1.00 80.62 132 PRO A O 1
ATOM 1027 N N . SER A 1 133 ? 6.933 17.811 8.739 1.00 77.06 133 SER A N 1
ATOM 1028 C CA . SER A 1 133 ? 7.678 19.024 8.364 1.00 77.06 133 SER A CA 1
ATOM 1029 C C . SER A 1 133 ? 7.212 20.275 9.118 1.00 77.06 133 SER A C 1
ATOM 1031 O O . SER A 1 133 ? 7.845 21.324 9.046 1.00 77.06 133 SER A O 1
ATOM 1033 N N . SER A 1 134 ? 6.083 20.191 9.824 1.00 79.38 134 SER A N 1
ATOM 1034 C CA . SER A 1 134 ? 5.520 21.268 10.626 1.00 79.38 134 SER A CA 1
ATOM 1035 C C . SER A 1 134 ? 4.806 20.699 11.843 1.00 79.38 134 SER A C 1
ATOM 1037 O O . SER A 1 134 ? 4.136 19.677 11.753 1.00 79.38 134 SER A O 1
ATOM 1039 N N . THR A 1 135 ? 4.903 21.407 12.964 1.00 81.31 135 THR A N 1
ATOM 1040 C CA . THR A 1 135 ? 4.207 21.090 14.218 1.00 81.31 135 THR A CA 1
ATOM 1041 C C . THR A 1 135 ? 2.788 21.665 14.283 1.00 81.31 135 THR A C 1
ATOM 1043 O O . THR A 1 135 ? 2.086 21.471 15.275 1.00 81.31 135 THR A O 1
ATOM 1046 N N . SER A 1 136 ? 2.341 22.382 13.242 1.00 89.31 136 SER A N 1
ATOM 1047 C CA . SER A 1 136 ? 0.985 22.934 13.186 1.00 89.31 136 SER A CA 1
ATOM 1048 C C . SER A 1 136 ? -0.058 21.818 13.174 1.00 89.31 136 SER A C 1
ATOM 1050 O O . SER A 1 136 ? -0.038 20.961 12.290 1.00 89.31 136 SER A O 1
ATOM 1052 N N . LYS A 1 137 ? -1.025 21.884 14.102 1.00 86.69 137 LYS A N 1
ATOM 1053 C CA . LYS A 1 137 ? -2.130 20.914 14.224 1.00 86.69 137 LYS A CA 1
ATOM 1054 C C . LYS A 1 137 ? -2.857 20.677 12.897 1.00 86.69 137 LYS A C 1
ATOM 1056 O O . LYS A 1 137 ? -3.215 19.545 12.599 1.00 86.69 137 LYS A O 1
ATOM 1061 N N . PHE A 1 138 ? -3.036 21.730 12.097 1.00 87.88 138 PHE A N 1
ATOM 1062 C CA . PHE A 1 138 ? -3.694 21.642 10.793 1.00 87.88 138 PHE A CA 1
ATOM 1063 C C . PHE A 1 138 ? -2.901 20.774 9.806 1.00 87.88 138 PHE A C 1
ATOM 1065 O O . PHE A 1 138 ? -3.453 19.852 9.216 1.00 87.88 138 PHE A O 1
ATOM 1072 N N . LYS A 1 139 ? -1.590 21.013 9.681 1.00 88.12 139 LYS A N 1
ATOM 1073 C CA . LYS A 1 139 ? -0.722 20.245 8.772 1.00 88.12 139 LYS A CA 1
ATOM 1074 C C . LYS A 1 139 ? -0.558 18.795 9.220 1.00 88.12 139 LYS A C 1
ATOM 1076 O O . LYS A 1 139 ? -0.458 17.901 8.384 1.00 88.12 139 LYS A O 1
ATOM 1081 N N . THR A 1 140 ? -0.551 18.552 10.530 1.00 88.31 140 THR A N 1
ATOM 1082 C CA . THR A 1 140 ? -0.554 17.191 11.076 1.00 88.31 140 THR A CA 1
ATOM 1083 C C . THR A 1 140 ? -1.844 16.458 10.711 1.00 88.31 140 THR A C 1
ATOM 1085 O O . THR A 1 140 ? -1.773 15.352 10.186 1.00 88.31 140 THR A O 1
ATOM 1088 N N . ALA A 1 141 ? -3.007 17.090 10.902 1.00 88.88 141 ALA A N 1
ATOM 1089 C CA . ALA A 1 141 ? -4.299 16.495 10.560 1.00 88.88 141 ALA A CA 1
ATOM 1090 C C . ALA A 1 141 ? -4.441 16.217 9.052 1.00 88.88 141 ALA A C 1
ATOM 1092 O O . ALA A 1 141 ? -4.901 15.145 8.664 1.00 88.88 141 ALA A O 1
ATOM 1093 N N . GLU A 1 142 ? -3.990 17.143 8.201 1.00 91.56 142 GLU A N 1
ATOM 1094 C CA . GLU A 1 142 ? -3.969 16.960 6.746 1.00 91.56 142 GLU A CA 1
ATOM 1095 C C . GLU A 1 142 ? -3.090 15.768 6.343 1.00 91.56 142 GLU A C 1
ATOM 1097 O O . GLU A 1 142 ? -3.497 14.918 5.550 1.00 91.56 142 GLU A O 1
ATOM 1102 N N . ARG A 1 143 ? -1.891 15.652 6.928 1.00 91.69 143 ARG A N 1
ATOM 1103 C CA . ARG A 1 143 ? -1.007 14.507 6.683 1.00 91.69 143 ARG A CA 1
ATOM 1104 C C . ARG A 1 143 ? -1.647 13.194 7.134 1.00 91.69 143 ARG A C 1
ATOM 1106 O O . ARG A 1 143 ? -1.562 12.205 6.411 1.00 91.69 143 ARG A O 1
ATOM 1113 N N . GLU A 1 144 ? -2.265 13.163 8.311 1.00 92.56 144 GLU A N 1
ATOM 1114 C CA . GLU A 1 144 ? -2.964 11.974 8.809 1.00 92.56 144 GLU A CA 1
ATOM 1115 C C . GLU A 1 144 ? -4.078 11.531 7.856 1.00 92.56 144 GLU A C 1
ATOM 1117 O O . GLU A 1 144 ? -4.227 10.340 7.582 1.00 92.56 144 GLU A O 1
ATOM 1122 N N . GLU A 1 145 ? -4.833 12.482 7.306 1.00 93.81 145 GLU A N 1
ATOM 1123 C CA . GLU A 1 145 ? -5.853 12.201 6.300 1.00 93.81 145 GLU A CA 1
ATOM 1124 C C . GLU A 1 145 ? -5.246 11.662 4.999 1.00 93.81 145 GLU A C 1
ATOM 1126 O O . GLU A 1 145 ? -5.755 10.685 4.449 1.00 93.81 145 GLU A O 1
ATOM 1131 N N . GLN A 1 146 ? -4.123 12.222 4.540 1.00 94.62 146 GLN A N 1
ATOM 1132 C CA . GLN A 1 146 ? -3.406 11.718 3.364 1.00 94.62 146 GLN A CA 1
ATOM 1133 C C . GLN A 1 146 ? -2.901 10.281 3.562 1.00 94.62 146 GLN A C 1
ATOM 1135 O O . GLN A 1 146 ? -3.033 9.459 2.652 1.00 94.62 146 GLN A O 1
ATOM 1140 N N . ILE A 1 147 ? -2.362 9.961 4.744 1.00 96.25 147 ILE A N 1
ATOM 1141 C CA . ILE A 1 147 ? -1.926 8.604 5.103 1.00 96.25 147 ILE A CA 1
ATOM 1142 C C . ILE A 1 147 ? -3.117 7.646 5.056 1.00 96.25 147 ILE A C 1
ATOM 1144 O O . ILE A 1 147 ? -3.068 6.627 4.367 1.00 96.25 147 ILE A O 1
ATOM 1148 N N . LEU A 1 148 ? -4.203 7.984 5.757 1.00 96.31 148 LEU A N 1
ATOM 1149 C CA . LEU A 1 148 ? -5.402 7.150 5.827 1.00 96.31 148 LEU A CA 1
ATOM 1150 C C . LEU A 1 148 ? -6.024 6.937 4.444 1.00 96.31 148 LEU A C 1
ATOM 1152 O O . LEU A 1 148 ? -6.344 5.806 4.088 1.00 96.31 148 LEU A O 1
ATOM 1156 N N . SER A 1 149 ? -6.153 7.999 3.650 1.00 95.81 149 SER A N 1
ATOM 1157 C CA . SER A 1 149 ? -6.692 7.938 2.289 1.00 95.81 149 SER A CA 1
ATOM 1158 C C . SER A 1 149 ? -5.869 7.004 1.397 1.00 95.81 149 SER A C 1
ATOM 1160 O O . SER A 1 149 ? -6.430 6.145 0.711 1.00 95.81 149 SER A O 1
ATOM 1162 N N . ALA A 1 150 ? -4.536 7.097 1.465 1.00 97.31 150 ALA A N 1
ATOM 1163 C CA . ALA A 1 150 ? -3.643 6.223 0.715 1.00 97.31 150 ALA A CA 1
ATOM 1164 C C . ALA A 1 150 ? -3.779 4.751 1.146 1.00 97.31 150 ALA A C 1
ATOM 1166 O O . ALA A 1 150 ? -3.952 3.882 0.294 1.00 97.31 150 ALA A O 1
ATOM 1167 N N . LEU A 1 151 ? -3.777 4.459 2.450 1.00 97.62 151 LEU A N 1
ATOM 1168 C CA . LEU A 1 151 ? -3.895 3.083 2.951 1.00 97.62 151 LEU A CA 1
ATOM 1169 C C . LEU A 1 151 ? -5.266 2.458 2.653 1.00 97.62 151 LEU A C 1
ATOM 1171 O O . LEU A 1 151 ? -5.335 1.292 2.270 1.00 97.62 151 LEU A O 1
ATOM 1175 N N . VAL A 1 152 ? -6.355 3.223 2.776 1.00 95.94 152 VAL A N 1
ATOM 1176 C CA . VAL A 1 152 ? -7.707 2.747 2.437 1.00 95.94 152 VAL A CA 1
ATOM 1177 C C . VAL A 1 152 ? -7.805 2.432 0.947 1.00 95.94 152 VAL A C 1
ATOM 1179 O O . VAL A 1 152 ? -8.272 1.357 0.577 1.00 95.94 152 VAL A O 1
ATOM 1182 N N . ARG A 1 153 ? -7.307 3.326 0.083 1.00 95.56 153 ARG A N 1
ATOM 1183 C CA . ARG A 1 153 ? -7.298 3.098 -1.367 1.00 95.56 153 ARG A CA 1
ATOM 1184 C C . ARG A 1 153 ? -6.428 1.901 -1.755 1.00 95.56 153 ARG A C 1
ATOM 1186 O O . ARG A 1 153 ? -6.815 1.139 -2.638 1.00 95.56 153 ARG A O 1
ATOM 1193 N N . ALA A 1 154 ? -5.296 1.704 -1.077 1.00 97.25 154 ALA A N 1
ATOM 1194 C CA . ALA A 1 154 ? -4.469 0.512 -1.237 1.00 97.25 154 ALA A CA 1
ATOM 1195 C C . ALA A 1 154 ? -5.228 -0.766 -0.860 1.00 97.25 154 ALA A C 1
ATOM 1197 O O . ALA A 1 154 ? -5.178 -1.740 -1.605 1.00 97.25 154 ALA A O 1
ATOM 1198 N N . GLY A 1 155 ? -5.956 -0.750 0.261 1.00 96.00 155 GLY A N 1
ATOM 1199 C CA . GLY A 1 155 ? -6.748 -1.885 0.730 1.00 96.00 155 GLY A CA 1
ATOM 1200 C C . GLY A 1 155 ? -7.879 -2.269 -0.226 1.00 96.00 155 GLY A C 1
ATOM 1201 O O . GLY A 1 155 ? -8.022 -3.445 -0.556 1.00 96.00 155 GLY A O 1
ATOM 1202 N N . ASP A 1 156 ? -8.633 -1.289 -0.731 1.00 95.31 156 ASP A N 1
ATOM 1203 C CA . ASP A 1 156 ? -9.699 -1.529 -1.713 1.00 95.31 156 ASP A CA 1
ATOM 1204 C C . ASP A 1 156 ? -9.151 -2.193 -2.987 1.00 95.31 156 ASP A C 1
ATOM 1206 O O . ASP A 1 156 ? -9.642 -3.242 -3.416 1.00 95.31 156 ASP A O 1
ATOM 1210 N N . LEU A 1 157 ? -8.083 -1.617 -3.549 1.00 95.31 157 LEU A N 1
ATOM 1211 C CA . LEU A 1 157 ? -7.406 -2.149 -4.729 1.00 95.31 157 LEU A CA 1
ATOM 1212 C C . LEU A 1 157 ? -6.801 -3.531 -4.479 1.00 95.31 157 LEU A C 1
ATOM 1214 O O . LEU A 1 157 ? -6.854 -4.377 -5.367 1.00 95.31 157 LEU A O 1
ATOM 1218 N N . ALA A 1 158 ? -6.239 -3.774 -3.293 1.00 95.50 158 ALA A N 1
ATOM 1219 C CA . ALA A 1 158 ? -5.668 -5.063 -2.924 1.00 95.50 158 ALA A CA 1
ATOM 1220 C C . ALA A 1 158 ? -6.740 -6.157 -2.904 1.00 95.50 158 ALA A C 1
ATOM 1222 O O . ALA A 1 158 ? -6.570 -7.194 -3.539 1.00 95.50 158 ALA A O 1
ATOM 1223 N N . LEU A 1 159 ? -7.873 -5.912 -2.242 1.00 95.12 159 LEU A N 1
ATOM 1224 C CA . LEU A 1 159 ? -8.984 -6.864 -2.204 1.00 95.12 159 LEU A CA 1
ATOM 1225 C C . LEU A 1 159 ? -9.561 -7.101 -3.606 1.00 95.12 159 LEU A C 1
ATOM 1227 O O . LEU A 1 159 ? -9.778 -8.246 -4.002 1.00 95.12 159 LEU A O 1
ATOM 1231 N N . ARG A 1 160 ? -9.735 -6.034 -4.398 1.00 94.56 160 ARG A N 1
ATOM 1232 C CA . ARG A 1 160 ? -10.160 -6.131 -5.802 1.00 94.56 160 ARG A CA 1
ATOM 1233 C C . ARG A 1 160 ? -9.193 -6.975 -6.638 1.00 94.56 160 ARG A C 1
ATOM 1235 O O . ARG A 1 160 ? -9.643 -7.815 -7.417 1.00 94.56 160 ARG A O 1
ATOM 1242 N N . TYR A 1 161 ? -7.891 -6.745 -6.485 1.00 94.50 161 TYR A N 1
ATOM 1243 C CA . TYR A 1 161 ? -6.831 -7.463 -7.189 1.00 94.50 161 TYR A CA 1
ATOM 1244 C C . TYR A 1 161 ? -6.872 -8.956 -6.872 1.00 94.50 161 TYR A C 1
ATOM 1246 O O . TYR A 1 161 ? -6.873 -9.769 -7.793 1.00 94.50 161 TYR A O 1
ATOM 1254 N N . LEU A 1 162 ? -6.975 -9.319 -5.592 1.00 93.38 162 LEU A N 1
ATOM 1255 C CA . LEU A 1 162 ? -7.017 -10.719 -5.169 1.00 93.38 162 LEU A CA 1
ATOM 1256 C C . LEU A 1 162 ? -8.246 -11.440 -5.736 1.00 93.38 162 LEU A C 1
ATOM 1258 O O . LEU A 1 162 ? -8.121 -12.564 -6.217 1.00 93.38 162 LEU A O 1
ATOM 1262 N N . GLN A 1 163 ? -9.402 -10.769 -5.770 1.00 93.06 163 GLN A N 1
ATOM 1263 C CA . GLN A 1 163 ? -10.616 -11.300 -6.399 1.00 93.06 163 GLN A CA 1
ATOM 1264 C C . GLN A 1 163 ? -10.443 -11.522 -7.908 1.00 93.06 163 GLN A C 1
ATOM 1266 O O . GLN A 1 163 ? -10.911 -12.524 -8.444 1.00 93.06 163 GLN A O 1
ATOM 1271 N N . GLU A 1 164 ? -9.780 -10.604 -8.619 1.00 90.50 164 GLU A N 1
ATOM 1272 C CA . GLU A 1 164 ? -9.519 -10.784 -10.052 1.00 90.50 164 GLU A CA 1
ATOM 1273 C C . GLU A 1 164 ? -8.514 -11.895 -10.338 1.00 90.50 164 GLU A C 1
ATOM 1275 O O . GLU A 1 164 ? -8.711 -12.646 -11.291 1.00 90.50 164 GLU A O 1
ATOM 1280 N N . VAL A 1 165 ? -7.463 -12.020 -9.526 1.00 89.31 165 VAL A N 1
ATOM 1281 C CA . VAL A 1 165 ? -6.475 -13.098 -9.658 1.00 89.31 165 VAL A CA 1
ATOM 1282 C C . VAL A 1 165 ? -7.149 -14.454 -9.495 1.00 89.31 165 VAL A C 1
ATOM 1284 O O . VAL A 1 165 ? -7.029 -15.299 -10.384 1.00 89.31 165 VAL A O 1
ATOM 1287 N N . GLU A 1 166 ? -7.926 -14.632 -8.427 1.00 88.25 166 GLU A N 1
ATOM 1288 C CA . GLU A 1 166 ? -8.647 -15.877 -8.169 1.00 88.25 166 GLU A CA 1
ATOM 1289 C C . GLU A 1 166 ? -9.643 -16.204 -9.294 1.00 88.25 166 GLU A C 1
ATOM 1291 O O . GLU A 1 166 ? -9.670 -17.325 -9.809 1.00 88.25 166 GLU A O 1
ATOM 1296 N N . ARG A 1 167 ? -10.385 -15.195 -9.773 1.00 87.38 167 ARG A N 1
ATOM 1297 C CA . ARG A 1 167 ? -11.301 -15.340 -10.912 1.00 87.38 167 ARG A CA 1
ATOM 1298 C C . ARG A 1 167 ? -10.579 -15.792 -12.184 1.00 87.38 167 ARG A C 1
ATOM 1300 O O . ARG A 1 167 ? -11.102 -16.633 -12.909 1.00 87.38 167 ARG A O 1
ATOM 1307 N N . THR A 1 168 ? -9.409 -15.228 -12.490 1.00 84.31 168 THR A N 1
ATOM 1308 C CA . THR A 1 168 ? -8.640 -15.601 -13.693 1.00 84.31 168 THR A CA 1
ATOM 1309 C C . THR A 1 168 ? -8.039 -17.002 -13.626 1.00 84.31 168 THR A C 1
ATOM 1311 O O . THR A 1 168 ? -7.800 -17.594 -14.673 1.00 84.31 168 THR A O 1
ATOM 1314 N N . GLN A 1 169 ? -7.833 -17.547 -12.426 1.00 74.69 169 GLN A N 1
ATOM 1315 C CA . GLN A 1 169 ? -7.282 -18.890 -12.216 1.00 74.69 169 GLN A CA 1
ATOM 1316 C C . GLN A 1 169 ? -8.343 -19.997 -12.233 1.00 74.69 169 GLN A C 1
ATOM 1318 O O . GLN A 1 169 ? -8.002 -21.167 -12.097 1.00 74.69 169 GLN A O 1
ATOM 1323 N N . GLY A 1 170 ? -9.627 -19.651 -12.391 1.00 62.94 170 GLY A N 1
ATOM 1324 C CA . GLY A 1 170 ? -10.728 -20.619 -12.340 1.00 62.94 170 GLY A CA 1
ATOM 1325 C C . GLY A 1 170 ? -10.979 -21.191 -10.941 1.00 62.94 170 GLY A C 1
ATOM 1326 O O . GLY A 1 170 ? -11.794 -22.096 -10.790 1.00 62.94 170 GLY A O 1
ATOM 1327 N N . ASN A 1 171 ? -10.313 -20.657 -9.916 1.00 56.06 171 ASN A N 1
ATOM 1328 C CA . ASN A 1 171 ? -10.376 -21.157 -8.552 1.00 56.06 171 ASN A CA 1
ATOM 1329 C C . ASN A 1 171 ? -11.481 -20.423 -7.784 1.00 56.06 171 ASN A C 1
ATOM 1331 O O . ASN A 1 171 ? -11.212 -19.683 -6.848 1.00 56.06 171 ASN A O 1
ATOM 1335 N N . THR A 1 172 ? -12.736 -20.549 -8.220 1.00 47.44 172 THR A N 1
ATOM 1336 C CA . THR A 1 172 ? -13.870 -19.951 -7.500 1.00 47.44 172 THR A CA 1
ATOM 1337 C C . THR A 1 172 ? -13.915 -20.499 -6.076 1.00 47.44 172 THR A C 1
ATOM 1339 O O . THR A 1 172 ? -14.004 -21.711 -5.892 1.00 47.44 172 THR A O 1
ATOM 1342 N N . GLY A 1 173 ? -13.801 -19.599 -5.096 1.00 42.75 173 GLY A N 1
ATOM 1343 C CA . GLY A 1 173 ? -13.572 -19.916 -3.694 1.00 42.75 173 GLY A CA 1
ATOM 1344 C C . GLY A 1 173 ? -14.450 -21.022 -3.103 1.00 42.75 173 GLY A C 1
ATOM 1345 O O . GLY A 1 173 ? -15.642 -21.129 -3.378 1.00 42.75 173 GLY A O 1
ATOM 1346 N N . GLY A 1 174 ? -13.832 -21.795 -2.208 1.00 44.62 174 GLY A N 1
ATOM 1347 C CA . GLY A 1 174 ? -14.545 -22.561 -1.192 1.00 44.62 174 GLY A CA 1
ATOM 1348 C C . GLY A 1 174 ? -15.074 -23.933 -1.603 1.00 44.62 174 GLY A C 1
ATOM 1349 O O . GLY A 1 174 ? -16.206 -24.241 -1.267 1.00 44.62 174 GLY A O 1
ATOM 1350 N N . THR A 1 175 ? -14.258 -24.798 -2.206 1.00 34.16 175 THR A N 1
ATOM 1351 C CA . THR A 1 175 ? -14.402 -26.256 -2.035 1.00 34.16 175 THR A CA 1
ATOM 1352 C C . THR A 1 175 ? -13.031 -26.916 -2.084 1.00 34.16 175 THR A C 1
ATOM 1354 O O . THR A 1 175 ? -12.244 -26.655 -2.992 1.00 34.16 175 THR A O 1
ATOM 1357 N N . VAL A 1 176 ? -12.753 -27.776 -1.104 1.00 36.62 176 VAL A N 1
ATOM 1358 C CA . VAL A 1 176 ? -11.635 -28.731 -1.106 1.00 36.62 176 VAL A CA 1
ATOM 1359 C C . VAL A 1 176 ? -11.590 -29.429 -2.475 1.00 36.62 176 VAL A C 1
ATOM 1361 O O . VAL A 1 176 ? -12.653 -29.856 -2.934 1.00 36.62 176 VAL A O 1
ATOM 1364 N N . PRO A 1 177 ? -10.433 -29.567 -3.151 1.00 37.12 177 PRO A N 1
ATOM 1365 C CA . PRO A 1 177 ? -10.390 -30.298 -4.407 1.00 37.12 177 PRO A CA 1
ATOM 1366 C C . PRO A 1 177 ? -10.646 -31.777 -4.114 1.00 37.12 177 PRO A C 1
ATOM 1368 O O . PRO A 1 177 ? -9.769 -32.513 -3.665 1.00 37.12 177 PRO A O 1
ATOM 1371 N N . GLN A 1 178 ? -11.884 -32.208 -4.346 1.00 33.28 178 GLN A N 1
ATOM 1372 C CA . GLN A 1 178 ? -12.228 -33.614 -4.426 1.00 33.28 178 GLN A CA 1
ATOM 1373 C C . GLN A 1 178 ? -11.543 -34.181 -5.672 1.00 33.28 178 GLN A C 1
ATOM 1375 O O . GLN A 1 178 ? -11.881 -33.845 -6.806 1.00 33.28 178 GLN A O 1
ATOM 1380 N N . LEU A 1 179 ? -10.547 -35.030 -5.421 1.00 44.62 179 LEU A N 1
ATOM 1381 C CA . LEU A 1 179 ? -9.856 -35.879 -6.386 1.00 44.62 179 LEU A CA 1
ATOM 1382 C C . LEU A 1 179 ? -10.853 -36.525 -7.359 1.00 44.62 179 LEU A C 1
ATOM 1384 O O . LEU A 1 179 ? -11.533 -37.486 -7.008 1.00 44.62 179 LEU A O 1
ATOM 1388 N N . SER A 1 180 ? -10.927 -36.021 -8.592 1.00 37.06 180 SER A N 1
ATOM 1389 C CA . SER A 1 180 ? -11.521 -36.758 -9.710 1.00 37.06 180 SER A CA 1
ATOM 1390 C C . SER A 1 180 ? -10.989 -36.276 -11.067 1.00 37.06 180 SER A C 1
ATOM 1392 O O . SER A 1 180 ? -11.446 -35.294 -11.632 1.00 37.06 180 SER A O 1
ATOM 1394 N N . GLY A 1 181 ? -9.999 -37.022 -11.572 1.00 37.28 181 GLY A N 1
ATOM 1395 C CA . GLY A 1 181 ? -9.912 -37.459 -12.972 1.00 37.28 181 GLY A CA 1
ATOM 1396 C C . GLY A 1 181 ? -9.523 -36.458 -14.068 1.00 37.28 181 GLY A C 1
ATOM 1397 O O . GLY A 1 181 ? -10.401 -35.906 -14.716 1.00 37.28 181 GLY A O 1
ATOM 1398 N N . ALA A 1 182 ? -8.222 -36.371 -14.382 1.00 34.06 182 ALA A N 1
ATOM 1399 C CA . ALA A 1 182 ? -7.656 -36.516 -15.743 1.00 34.06 182 ALA A CA 1
ATOM 1400 C C . ALA A 1 182 ? -6.122 -36.293 -15.725 1.00 34.06 182 ALA A C 1
ATOM 1402 O O . ALA A 1 182 ? -5.668 -35.298 -15.157 1.00 34.06 182 ALA A O 1
ATOM 1403 N N . PRO A 1 183 ? -5.299 -37.156 -16.358 1.00 36.75 183 PRO A N 1
ATOM 1404 C CA . PRO A 1 183 ? -3.861 -36.941 -16.457 1.00 36.75 183 PRO A CA 1
ATOM 1405 C C . PRO A 1 183 ? -3.575 -36.021 -17.652 1.00 36.75 183 PRO A C 1
ATOM 1407 O O . PRO A 1 183 ? -3.392 -36.483 -18.774 1.00 36.75 183 PRO A O 1
ATOM 1410 N N . SER A 1 184 ? -3.563 -34.706 -17.433 1.00 36.94 184 SER A N 1
ATOM 1411 C CA . SER A 1 184 ? -3.012 -33.771 -18.419 1.00 36.94 184 SER A CA 1
ATOM 1412 C C . SER A 1 184 ? -1.516 -33.615 -18.163 1.00 36.94 184 SER A C 1
ATOM 1414 O O . SER A 1 184 ? -1.093 -33.038 -17.163 1.00 36.94 184 SER A O 1
ATOM 1416 N N . SER A 1 185 ? -0.711 -34.168 -19.066 1.00 38.78 185 SER A N 1
ATOM 1417 C CA . SER A 1 185 ? 0.751 -34.106 -19.092 1.00 38.78 185 SER A CA 1
ATOM 1418 C C . SER A 1 185 ? 1.252 -32.728 -19.539 1.00 38.78 185 SER A C 1
ATOM 1420 O O . SER A 1 185 ? 1.916 -32.583 -20.564 1.00 38.78 185 SER A O 1
ATOM 1422 N N . SER A 1 186 ? 0.913 -31.695 -18.779 1.00 37.94 186 SER A N 1
ATOM 1423 C CA . SER A 1 186 ? 1.563 -30.390 -18.846 1.00 37.94 186 SER A CA 1
ATOM 1424 C C . SER A 1 186 ? 1.968 -30.020 -17.425 1.00 37.94 186 SER A C 1
ATOM 1426 O O . SER A 1 186 ? 1.118 -30.107 -16.537 1.00 37.94 186 SER A O 1
ATOM 1428 N N . PRO A 1 187 ? 3.232 -29.637 -17.163 1.00 35.19 187 PRO A N 1
ATOM 1429 C CA . PRO A 1 187 ? 3.593 -29.094 -15.867 1.00 35.19 187 PRO A CA 1
ATOM 1430 C C . PRO A 1 187 ? 2.820 -27.785 -15.722 1.00 35.19 187 PRO A C 1
ATOM 1432 O O . PRO A 1 187 ? 3.194 -26.758 -16.286 1.00 35.19 187 PRO A O 1
ATOM 1435 N N . LEU A 1 188 ? 1.690 -27.840 -15.015 1.00 37.09 188 LEU A N 1
ATOM 1436 C CA . LEU A 1 188 ? 1.086 -26.638 -14.474 1.00 37.09 188 LEU A CA 1
ATOM 1437 C C . LEU A 1 188 ? 2.193 -25.946 -13.670 1.00 37.09 188 LEU A C 1
ATOM 1439 O O . LEU A 1 188 ? 2.874 -26.627 -12.892 1.00 37.09 188 LEU A O 1
ATOM 1443 N N . PRO A 1 189 ? 2.430 -24.638 -13.880 1.00 37.88 189 PRO A N 1
ATOM 1444 C CA . PRO A 1 189 ? 3.349 -23.909 -13.025 1.00 37.88 189 PRO A CA 1
ATOM 1445 C C . PRO A 1 189 ? 2.932 -24.175 -11.573 1.00 37.88 189 PRO A C 1
ATOM 1447 O O . PRO A 1 189 ? 1.724 -24.238 -11.308 1.00 37.88 189 PRO A O 1
ATOM 1450 N N . PRO A 1 190 ? 3.894 -24.405 -10.657 1.00 37.09 190 PRO A N 1
ATOM 1451 C CA . PRO A 1 190 ? 3.577 -24.666 -9.261 1.00 37.09 190 PRO A CA 1
ATOM 1452 C C . PRO A 1 190 ? 2.598 -23.595 -8.807 1.00 37.09 190 PRO A C 1
ATOM 1454 O O . PRO A 1 190 ? 2.784 -22.424 -9.143 1.00 37.09 190 PRO A O 1
ATOM 1457 N N . THR A 1 191 ? 1.532 -24.016 -8.128 1.00 40.66 191 THR A N 1
ATOM 1458 C CA . THR A 1 191 ? 0.521 -23.142 -7.542 1.00 40.66 191 THR A CA 1
ATOM 1459 C C . THR A 1 191 ? 1.235 -22.126 -6.661 1.00 40.66 191 THR A C 1
ATOM 1461 O O . THR A 1 191 ? 1.492 -22.379 -5.486 1.00 40.66 191 THR A O 1
ATOM 1464 N N . THR A 1 192 ? 1.626 -20.991 -7.233 1.00 45.81 192 THR A N 1
ATOM 1465 C CA . THR A 1 192 ? 2.051 -19.833 -6.474 1.00 45.81 192 THR A CA 1
ATOM 1466 C C . THR A 1 192 ? 0.793 -19.423 -5.747 1.00 45.81 192 THR A C 1
ATOM 1468 O O . THR A 1 192 ? -0.116 -18.850 -6.341 1.00 45.81 192 THR A O 1
ATOM 1471 N N . GLU A 1 193 ? 0.675 -19.814 -4.477 1.00 52.00 193 GLU A N 1
ATOM 1472 C CA . GLU A 1 193 ? -0.316 -19.226 -3.591 1.00 52.00 193 GLU A CA 1
ATOM 1473 C C . GLU A 1 193 ? -0.131 -17.718 -3.726 1.00 52.00 193 GLU A C 1
ATOM 1475 O O . GLU A 1 193 ? 0.892 -17.176 -3.302 1.00 52.00 193 GLU A O 1
ATOM 1480 N N . TYR A 1 194 ? -1.067 -17.035 -4.386 1.00 63.53 194 TYR A N 1
ATOM 1481 C CA . TYR A 1 194 ? -1.018 -15.588 -4.524 1.00 63.53 194 TYR A CA 1
ATOM 1482 C C . TYR A 1 194 ? -1.332 -14.994 -3.158 1.00 63.53 194 TYR A C 1
ATOM 1484 O O . TYR A 1 194 ? -2.457 -14.595 -2.862 1.00 63.53 194 TYR A O 1
ATOM 1492 N N . ARG A 1 195 ? -0.321 -14.987 -2.291 1.00 78.44 195 ARG A N 1
ATOM 1493 C CA . ARG A 1 195 ? -0.368 -14.329 -0.997 1.00 78.44 195 ARG A CA 1
ATOM 1494 C C . ARG A 1 195 ? -0.553 -12.838 -1.240 1.00 78.44 195 ARG A C 1
ATOM 1496 O O . ARG A 1 195 ? -0.051 -12.286 -2.220 1.00 78.44 195 ARG A O 1
ATOM 1503 N N . ILE A 1 196 ? -1.266 -12.187 -0.325 1.00 82.69 196 ILE A N 1
ATOM 1504 C CA . ILE A 1 196 ? -1.569 -10.747 -0.365 1.00 82.69 196 ILE A CA 1
ATOM 1505 C C . ILE A 1 196 ? -0.295 -9.912 -0.581 1.00 82.69 196 ILE A C 1
ATOM 1507 O O . ILE A 1 196 ? -0.326 -8.873 -1.234 1.00 82.69 196 ILE A O 1
ATOM 1511 N N . GLY A 1 197 ? 0.839 -10.410 -0.094 1.00 89.69 197 GLY A N 1
ATOM 1512 C CA . GLY A 1 197 ? 2.117 -9.726 -0.128 1.00 89.69 197 GLY A CA 1
ATOM 1513 C C . GLY A 1 197 ? 2.250 -8.809 1.091 1.00 89.69 197 GLY A C 1
ATOM 1514 O O . GLY A 1 197 ? 1.281 -8.159 1.493 1.00 89.69 197 GLY A O 1
ATOM 1515 N N . PRO A 1 198 ? 3.448 -8.718 1.687 1.00 92.00 198 PRO A N 1
ATOM 1516 C CA . PRO A 1 198 ? 3.646 -8.068 2.983 1.00 92.00 198 PRO A CA 1
ATOM 1517 C C . PRO A 1 198 ? 3.274 -6.577 2.981 1.00 92.00 198 PRO A C 1
ATOM 1519 O O . PRO A 1 198 ? 2.762 -6.072 3.977 1.00 92.00 198 PRO A O 1
ATOM 1522 N N . ILE A 1 199 ? 3.484 -5.866 1.865 1.00 95.12 199 ILE A N 1
ATOM 1523 C CA . ILE A 1 199 ? 3.136 -4.439 1.734 1.00 95.12 199 ILE A CA 1
ATOM 1524 C C . ILE A 1 199 ? 1.617 -4.238 1.818 1.00 95.12 199 ILE A C 1
ATOM 1526 O O . ILE A 1 199 ? 1.143 -3.405 2.593 1.00 95.12 199 ILE A O 1
ATOM 1530 N N . LEU A 1 200 ? 0.854 -4.999 1.028 1.00 94.94 200 LEU A N 1
ATOM 1531 C CA . LEU A 1 200 ? -0.604 -4.878 0.971 1.00 94.94 200 LEU A CA 1
ATOM 1532 C C . LEU A 1 200 ? -1.256 -5.381 2.259 1.00 94.94 200 LEU A C 1
ATOM 1534 O O . LEU A 1 200 ? -2.181 -4.747 2.762 1.00 94.94 200 LEU A O 1
ATOM 1538 N N . GLU A 1 201 ? -0.739 -6.472 2.828 1.00 93.81 201 GLU A N 1
ATOM 1539 C CA . GLU A 1 201 ? -1.205 -7.000 4.111 1.00 93.81 201 GLU A CA 1
ATOM 1540 C C . GLU A 1 201 ? -0.992 -5.984 5.239 1.00 93.81 201 GLU A C 1
ATOM 1542 O O . GLU A 1 201 ? -1.919 -5.697 6.002 1.00 93.81 201 GLU A O 1
ATOM 1547 N N . THR A 1 202 ? 0.192 -5.361 5.287 1.00 94.69 202 THR A N 1
ATOM 1548 C CA . THR A 1 202 ? 0.482 -4.290 6.248 1.00 94.69 202 THR A CA 1
ATOM 1549 C C . THR A 1 202 ? -0.490 -3.128 6.067 1.00 94.69 202 THR A C 1
ATOM 1551 O O . THR A 1 202 ? -1.045 -2.650 7.052 1.00 94.69 202 THR A O 1
ATOM 1554 N N . ALA A 1 203 ? -0.748 -2.682 4.834 1.00 94.75 203 ALA A N 1
ATOM 1555 C CA . ALA A 1 203 ? -1.658 -1.564 4.585 1.00 94.75 203 ALA A CA 1
ATOM 1556 C C . ALA A 1 203 ? -3.106 -1.859 5.015 1.00 94.75 203 ALA A C 1
ATOM 1558 O O . ALA A 1 203 ? -3.728 -1.023 5.677 1.00 94.75 203 ALA A O 1
ATOM 1559 N N . LEU A 1 204 ? -3.610 -3.061 4.707 1.00 94.94 204 LEU A N 1
ATOM 1560 C CA . LEU A 1 204 ? -4.950 -3.522 5.091 1.00 94.94 204 LEU A CA 1
ATOM 1561 C C . LEU A 1 204 ? -5.142 -3.537 6.613 1.00 94.94 204 LEU A C 1
ATOM 1563 O O . LEU A 1 204 ? -6.175 -3.086 7.106 1.00 94.94 204 LEU A O 1
ATOM 1567 N N . GLN A 1 205 ? -4.140 -4.002 7.365 1.00 95.19 205 GLN A N 1
ATOM 1568 C CA . GLN A 1 205 ? -4.197 -4.022 8.831 1.00 95.19 205 GLN A CA 1
ATOM 1569 C C . GLN A 1 205 ? -3.913 -2.648 9.458 1.00 95.19 205 GLN A C 1
ATOM 1571 O O . GLN A 1 205 ? -4.427 -2.331 10.532 1.00 95.19 205 GLN A O 1
ATOM 1576 N N . ARG A 1 206 ? -3.102 -1.802 8.809 1.00 96.19 206 ARG A N 1
ATOM 1577 C CA . ARG A 1 206 ? -2.675 -0.513 9.367 1.00 96.19 206 ARG A CA 1
ATOM 1578 C C . ARG A 1 206 ? -3.780 0.540 9.355 1.00 96.19 206 ARG A C 1
ATOM 1580 O O . ARG A 1 206 ? -3.877 1.300 10.320 1.00 96.19 206 ARG A O 1
ATOM 1587 N N . ALA A 1 207 ? -4.629 0.574 8.325 1.00 95.38 207 ALA A N 1
ATOM 1588 C CA . ALA A 1 207 ? -5.677 1.592 8.203 1.00 95.38 207 ALA A CA 1
ATOM 1589 C C . ALA A 1 207 ? -6.660 1.616 9.399 1.00 95.38 207 ALA A C 1
ATOM 1591 O O . ALA A 1 207 ? -6.832 2.688 9.989 1.00 95.38 207 ALA A O 1
ATOM 1592 N N . PRO A 1 208 ? -7.259 0.490 9.846 1.00 96.06 208 PRO A N 1
ATOM 1593 C CA . PRO A 1 208 ? -8.125 0.492 11.028 1.00 96.06 208 PRO A CA 1
ATOM 1594 C C . PRO A 1 208 ? -7.401 0.912 12.315 1.00 96.06 208 PRO A C 1
ATOM 1596 O O . PRO A 1 208 ? -7.962 1.647 13.126 1.00 96.06 208 PRO A O 1
ATOM 1599 N N . ILE A 1 209 ? -6.140 0.499 12.489 1.00 96.00 209 ILE A N 1
ATOM 1600 C CA . ILE A 1 209 ? -5.325 0.857 13.661 1.00 96.00 209 ILE A CA 1
ATOM 1601 C C . ILE A 1 209 ? -5.118 2.374 13.732 1.00 96.00 209 ILE A C 1
ATOM 1603 O O . ILE A 1 209 ? -5.228 2.956 14.811 1.00 96.00 209 ILE A O 1
ATOM 1607 N N . LEU A 1 210 ? -4.841 3.027 12.601 1.00 95.50 210 LEU A N 1
ATOM 1608 C CA . LEU A 1 210 ? -4.694 4.482 12.559 1.00 95.50 210 LEU A CA 1
ATOM 1609 C C . LEU A 1 210 ? -6.010 5.208 12.843 1.00 95.50 210 LEU A C 1
ATOM 1611 O O . LEU A 1 210 ? -6.012 6.175 13.598 1.00 95.50 210 LEU A O 1
ATOM 1615 N N . TYR A 1 211 ? -7.143 4.721 12.330 1.00 96.06 211 TYR A N 1
ATOM 1616 C CA . TYR A 1 211 ? -8.442 5.297 12.689 1.00 96.06 211 TYR A CA 1
ATOM 1617 C C . TYR A 1 211 ? -8.702 5.242 14.201 1.00 96.06 211 TYR A C 1
ATOM 1619 O O . TYR A 1 211 ? -9.155 6.233 14.772 1.00 96.06 211 TYR A O 1
ATOM 1627 N N . ILE A 1 212 ? -8.362 4.128 14.861 1.00 95.19 212 ILE A N 1
ATOM 1628 C CA . ILE A 1 212 ? -8.477 3.992 16.322 1.00 95.19 212 ILE A CA 1
ATOM 1629 C C . ILE A 1 212 ? -7.551 4.983 17.033 1.00 95.19 212 ILE A C 1
ATOM 1631 O O . ILE A 1 212 ? -7.998 5.697 17.929 1.00 95.19 212 ILE A O 1
ATOM 1635 N N . LYS A 1 213 ? -6.281 5.069 16.616 1.00 93.94 213 LYS A N 1
ATOM 1636 C CA . LYS A 1 213 ? -5.302 6.000 17.205 1.00 93.94 213 LYS A CA 1
ATOM 1637 C C . LYS A 1 213 ? -5.736 7.460 17.103 1.00 93.94 213 LYS A C 1
ATOM 1639 O O . LYS A 1 213 ? -5.482 8.225 18.027 1.00 93.94 213 LYS A O 1
ATOM 1644 N N . ASN A 1 214 ? -6.439 7.824 16.034 1.00 93.00 214 ASN A N 1
ATOM 1645 C CA . ASN A 1 214 ? -6.918 9.188 15.815 1.00 93.00 214 ASN A CA 1
ATOM 1646 C C . ASN A 1 214 ? -8.308 9.431 16.442 1.00 93.00 214 ASN A C 1
ATOM 1648 O O . ASN A 1 214 ? -8.956 10.428 16.130 1.00 93.00 214 ASN A O 1
ATOM 1652 N N . GLY A 1 215 ? -8.810 8.512 17.278 1.00 91.75 215 GLY A N 1
ATOM 1653 C CA . GLY A 1 215 ? -10.112 8.625 17.947 1.00 91.75 215 GLY A CA 1
ATOM 1654 C C . GLY A 1 215 ? -11.327 8.446 17.026 1.00 91.75 215 GLY A C 1
ATOM 1655 O O . GLY A 1 215 ? -12.463 8.642 17.449 1.00 91.75 215 GLY A O 1
ATOM 1656 N N . LYS A 1 216 ? -11.120 8.047 15.766 1.00 93.31 216 LYS A N 1
ATOM 1657 C CA . LYS A 1 216 ? -12.166 7.858 14.749 1.00 93.31 216 LYS A CA 1
ATOM 1658 C C . LYS A 1 216 ? -12.664 6.409 14.751 1.00 93.31 216 LYS A C 1
ATOM 1660 O O . LYS A 1 216 ? -12.552 5.693 13.755 1.00 93.31 216 LYS A O 1
ATOM 1665 N N . LEU A 1 217 ? -13.211 5.969 15.886 1.00 93.88 217 LEU A N 1
ATOM 1666 C CA . LEU A 1 217 ? -13.600 4.571 16.106 1.00 93.88 217 LEU A CA 1
ATOM 1667 C C . LEU A 1 217 ? -14.635 4.063 15.089 1.00 93.88 217 LEU A C 1
ATOM 1669 O O . LEU A 1 217 ? -14.493 2.959 14.564 1.00 93.88 217 LEU A O 1
ATOM 1673 N N . SER A 1 218 ? -15.634 4.884 14.756 1.00 92.75 218 SER A N 1
ATOM 1674 C CA . SER A 1 218 ? -16.670 4.542 13.773 1.00 92.75 218 SER A CA 1
ATOM 1675 C C . SER A 1 218 ? -16.072 4.218 12.402 1.00 92.75 218 SER A C 1
ATOM 1677 O O . SER A 1 218 ? -16.450 3.228 11.779 1.00 92.75 218 SER A O 1
ATOM 1679 N N . ASN A 1 219 ? -15.079 4.998 11.966 1.00 93.38 219 ASN A N 1
ATOM 1680 C CA . ASN A 1 219 ? -14.383 4.767 10.704 1.00 93.38 219 ASN A CA 1
ATOM 1681 C C . ASN A 1 219 ? -13.560 3.475 10.755 1.00 93.38 219 ASN A C 1
ATOM 1683 O O . ASN A 1 219 ? -13.544 2.738 9.776 1.00 93.38 219 ASN A O 1
ATOM 1687 N N . ALA A 1 220 ? -12.915 3.162 11.885 1.00 95.25 220 ALA A N 1
ATOM 1688 C CA . ALA A 1 220 ? -12.192 1.899 12.045 1.00 95.25 220 ALA A CA 1
ATOM 1689 C C . ALA A 1 220 ? -13.128 0.689 11.901 1.00 95.25 220 ALA A C 1
ATOM 1691 O O . ALA A 1 220 ? -12.831 -0.238 11.148 1.00 95.25 220 ALA A O 1
ATOM 1692 N N . ILE A 1 221 ? -14.281 0.726 12.578 1.00 95.12 221 ILE A N 1
ATOM 1693 C CA . ILE A 1 221 ? -15.323 -0.308 12.493 1.00 95.12 221 ILE A CA 1
ATOM 1694 C C . ILE A 1 221 ? -15.816 -0.453 11.051 1.00 95.12 221 ILE A C 1
ATOM 1696 O O . ILE A 1 221 ? -15.936 -1.571 10.548 1.00 95.12 221 ILE A O 1
ATOM 1700 N N . GLU A 1 222 ? -16.068 0.662 10.364 1.00 93.44 222 GLU A N 1
ATOM 1701 C CA . GLU A 1 222 ? -16.478 0.650 8.962 1.00 93.44 222 GLU A CA 1
ATOM 1702 C C . GLU A 1 222 ? -15.407 0.030 8.056 1.00 93.44 222 GLU A C 1
ATOM 1704 O O . GLU A 1 222 ? -15.747 -0.752 7.171 1.00 93.44 222 GLU A O 1
ATOM 1709 N N . GLN A 1 223 ? -14.121 0.312 8.285 1.00 94.12 223 GLN A N 1
ATOM 1710 C CA . GLN A 1 223 ? -13.039 -0.294 7.505 1.00 94.12 223 GLN A CA 1
ATOM 1711 C C . GLN A 1 223 ? -12.919 -1.802 7.729 1.00 94.12 223 GLN A C 1
ATOM 1713 O O . GLN A 1 223 ? -12.799 -2.549 6.758 1.00 94.12 223 GLN A O 1
ATOM 1718 N N . TYR A 1 224 ? -13.017 -2.274 8.976 1.00 95.69 224 TYR A N 1
ATOM 1719 C CA . TYR A 1 224 ? -13.072 -3.713 9.242 1.00 95.69 224 TYR A CA 1
ATOM 1720 C C . TYR A 1 224 ? -14.262 -4.363 8.532 1.00 95.69 224 TYR A C 1
ATOM 1722 O O . TYR A 1 224 ? -14.100 -5.372 7.849 1.00 95.69 224 TYR A O 1
ATOM 1730 N N . ARG A 1 225 ? -15.453 -3.758 8.627 1.00 93.81 225 ARG A N 1
ATOM 1731 C CA . ARG A 1 225 ? -16.659 -4.242 7.941 1.00 93.81 225 ARG A CA 1
ATOM 1732 C C . ARG A 1 225 ? -16.475 -4.261 6.420 1.00 93.81 225 ARG A C 1
ATOM 1734 O O . ARG A 1 225 ? -16.834 -5.250 5.789 1.00 93.81 225 ARG A O 1
ATOM 1741 N N . LYS A 1 226 ? -15.879 -3.226 5.818 1.00 91.56 226 LYS A N 1
ATOM 1742 C CA . LYS A 1 226 ? -15.573 -3.178 4.374 1.00 91.56 226 LYS A CA 1
ATOM 1743 C C . LYS A 1 226 ? -14.692 -4.347 3.941 1.00 91.56 226 LYS A C 1
ATOM 1745 O O . LYS A 1 226 ? -15.047 -5.041 2.994 1.00 91.56 226 LYS A O 1
ATOM 1750 N N . ALA A 1 227 ? -13.604 -4.609 4.663 1.00 92.06 227 ALA A N 1
ATOM 1751 C CA . ALA A 1 227 ? -12.717 -5.727 4.353 1.00 92.06 227 ALA A CA 1
ATOM 1752 C C . ALA A 1 227 ? -13.398 -7.094 4.547 1.00 92.06 227 ALA A C 1
ATOM 17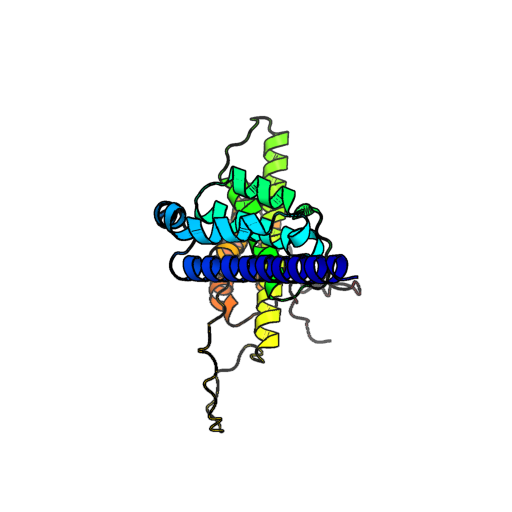54 O O . ALA A 1 227 ? -13.246 -7.986 3.718 1.00 92.06 227 ALA A O 1
ATOM 1755 N N . LEU A 1 228 ? -14.193 -7.257 5.609 1.00 93.19 228 LEU A N 1
ATOM 1756 C CA . LEU A 1 228 ? -14.878 -8.518 5.917 1.00 93.19 228 LEU A CA 1
ATOM 1757 C C . LEU A 1 228 ? -16.079 -8.803 5.006 1.00 93.19 228 LEU A C 1
ATOM 1759 O O . LEU A 1 228 ? -16.456 -9.962 4.853 1.00 93.19 228 LEU A O 1
ATOM 1763 N N . THR A 1 229 ? -16.670 -7.780 4.391 1.00 91.62 229 THR A N 1
ATOM 1764 C CA . THR A 1 229 ? -17.812 -7.934 3.469 1.00 91.62 229 THR A CA 1
ATOM 1765 C C . THR A 1 229 ? -17.423 -8.055 2.007 1.00 91.62 229 THR A C 1
ATOM 1767 O O . THR A 1 229 ? -18.268 -8.430 1.190 1.00 91.62 229 THR A O 1
ATOM 1770 N N . ALA A 1 230 ? -16.161 -7.781 1.677 1.00 92.50 230 ALA A N 1
ATOM 1771 C CA . ALA A 1 230 ? -15.603 -8.166 0.396 1.00 92.50 230 ALA A CA 1
ATOM 1772 C C . ALA A 1 230 ? -15.728 -9.687 0.209 1.00 92.50 230 ALA A C 1
ATOM 1774 O O . ALA A 1 230 ? -15.550 -10.452 1.160 1.00 92.50 230 ALA A O 1
ATOM 1775 N N . VAL A 1 231 ? -16.040 -10.112 -1.019 1.00 92.06 231 VAL A N 1
ATOM 1776 C CA . VAL A 1 231 ? -16.055 -11.528 -1.398 1.00 92.06 231 VAL A CA 1
ATOM 1777 C C . VAL A 1 231 ? -14.692 -12.126 -1.078 1.00 92.06 231 VAL A C 1
ATOM 1779 O O . VAL A 1 231 ? -13.664 -11.603 -1.519 1.00 92.06 231 VAL A O 1
ATOM 1782 N N . GLU A 1 232 ? -14.722 -13.188 -0.282 1.00 91.31 232 GLU A N 1
ATOM 1783 C CA . GLU A 1 232 ? -13.550 -13.922 0.161 1.00 91.31 232 GLU A CA 1
ATOM 1784 C C . GLU A 1 232 ? -12.825 -14.592 -0.998 1.00 91.31 232 GLU A C 1
ATOM 1786 O O . GLU A 1 232 ? -13.443 -15.106 -1.927 1.00 91.31 232 GLU A O 1
ATOM 1791 N N . THR A 1 233 ? -11.505 -14.617 -0.868 1.00 90.62 233 THR A N 1
ATOM 1792 C CA . THR A 1 233 ? -10.590 -15.389 -1.700 1.00 90.62 233 THR A CA 1
ATOM 1793 C C . THR A 1 233 ? -9.812 -16.354 -0.813 1.00 90.62 233 THR A C 1
ATOM 1795 O O . THR A 1 233 ? -9.614 -16.108 0.379 1.00 90.62 233 THR A O 1
ATOM 1798 N N . SER A 1 234 ? -9.294 -17.426 -1.394 1.00 88.81 234 SER A N 1
ATOM 1799 C CA . SER A 1 234 ? -8.367 -18.364 -0.743 1.00 88.81 234 SER A CA 1
ATOM 1800 C C . SER A 1 234 ? -7.202 -17.660 -0.027 1.00 88.81 234 SER A C 1
ATOM 1802 O O . SER A 1 234 ? -6.845 -18.019 1.092 1.00 88.81 234 SER A O 1
ATOM 1804 N N . SER A 1 235 ? -6.665 -16.589 -0.617 1.00 87.44 235 SER A N 1
ATOM 1805 C CA . SER A 1 235 ? -5.564 -15.791 -0.065 1.00 87.44 235 SER A CA 1
ATOM 1806 C C . SER A 1 235 ? -5.940 -14.823 1.064 1.00 87.44 235 SER A C 1
ATOM 1808 O O . SER A 1 235 ? -5.042 -14.282 1.709 1.00 87.44 235 SER A O 1
ATOM 1810 N N . THR A 1 236 ? -7.232 -14.577 1.321 1.00 91.56 236 THR A N 1
ATOM 1811 C CA . THR A 1 236 ? -7.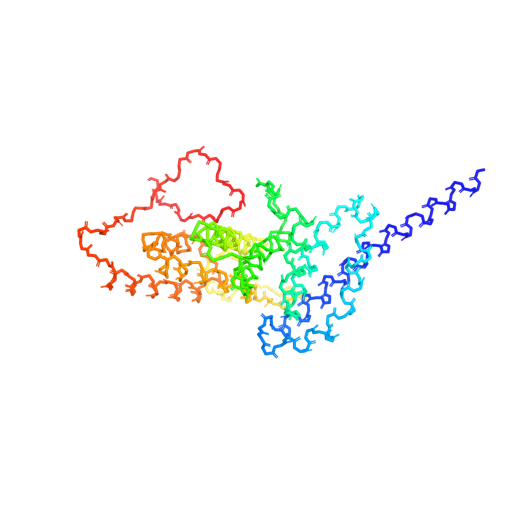691 -13.598 2.331 1.00 91.56 236 THR A CA 1
ATOM 1812 C C . THR A 1 236 ? -8.184 -14.222 3.634 1.00 91.56 236 THR A C 1
ATOM 1814 O O . THR A 1 236 ? -8.449 -13.486 4.584 1.00 91.56 236 THR A O 1
ATOM 1817 N N . GLN A 1 237 ? -8.250 -15.551 3.734 1.00 91.25 237 GLN A N 1
ATOM 1818 C CA . GLN A 1 237 ? -8.811 -16.263 4.891 1.00 91.25 237 GLN A CA 1
ATOM 1819 C C . GLN A 1 237 ? -8.135 -15.889 6.224 1.00 91.25 237 GLN A C 1
ATOM 1821 O O . GLN A 1 237 ? -8.803 -15.486 7.179 1.00 91.25 237 GLN A O 1
ATOM 1826 N N . SER A 1 238 ? -6.800 -15.951 6.286 1.00 91.62 238 SER A N 1
ATOM 1827 C CA . SER A 1 238 ? -6.024 -15.626 7.496 1.00 91.62 238 SER A CA 1
ATOM 1828 C C . SER A 1 238 ? -6.162 -14.155 7.907 1.00 91.62 238 SER A C 1
ATOM 1830 O O . SER A 1 238 ? -6.329 -13.833 9.091 1.00 91.62 238 SER A O 1
ATOM 1832 N N . LEU A 1 239 ? -6.156 -13.248 6.925 1.00 92.06 239 LEU A N 1
ATOM 1833 C CA . LEU A 1 239 ? -6.379 -11.823 7.146 1.00 92.06 239 LEU A CA 1
ATOM 1834 C C . LEU A 1 239 ? -7.783 -11.580 7.709 1.00 92.06 239 LEU A C 1
ATOM 1836 O O . LEU A 1 239 ? -7.927 -10.877 8.708 1.00 92.06 239 LEU A O 1
ATOM 1840 N N . ARG A 1 240 ? -8.818 -12.184 7.112 1.00 93.75 240 ARG A N 1
ATOM 1841 C CA . ARG A 1 240 ? -10.208 -12.044 7.568 1.00 93.75 240 ARG A CA 1
ATOM 1842 C C . ARG A 1 240 ? -10.398 -12.607 8.970 1.00 93.75 240 ARG A C 1
ATOM 1844 O O . ARG A 1 240 ? -11.091 -11.977 9.766 1.00 93.75 240 ARG A O 1
ATOM 1851 N N . GLN A 1 241 ? -9.745 -13.715 9.321 1.00 94.81 241 GLN A N 1
ATOM 1852 C CA . GLN A 1 241 ? -9.753 -14.237 10.691 1.00 94.81 241 GLN A CA 1
ATOM 1853 C C . GLN A 1 241 ? -9.177 -13.211 11.679 1.00 94.81 241 GLN A C 1
ATOM 1855 O O . GLN A 1 241 ? -9.789 -12.913 12.709 1.00 94.81 241 GLN A O 1
ATOM 1860 N N . THR A 1 242 ? -8.035 -12.610 11.336 1.00 94.69 242 THR A N 1
ATOM 1861 C CA . THR A 1 242 ? -7.386 -11.580 12.160 1.00 94.69 242 THR A CA 1
ATOM 1862 C C . THR A 1 242 ? -8.260 -10.333 12.296 1.00 94.69 242 THR A C 1
ATOM 1864 O O . THR A 1 242 ? -8.499 -9.871 13.413 1.00 94.69 242 THR A O 1
ATOM 1867 N N . MET A 1 243 ? -8.795 -9.821 11.185 1.00 95.25 243 MET A N 1
ATOM 1868 C CA . MET A 1 243 ? -9.658 -8.636 11.164 1.00 95.25 243 MET A CA 1
ATOM 1869 C C . MET A 1 243 ? -10.993 -8.874 11.879 1.00 95.25 243 MET A C 1
ATOM 1871 O O . MET A 1 243 ? -11.489 -7.967 12.541 1.00 95.25 243 MET A O 1
ATOM 1875 N N . SER A 1 244 ? -11.557 -10.084 11.809 1.00 96.31 244 SER A N 1
ATOM 1876 C CA . SER A 1 244 ? -12.785 -10.450 12.534 1.00 96.31 244 SER A CA 1
ATOM 1877 C C . SER A 1 244 ? -12.570 -10.398 14.041 1.00 96.31 244 SER A C 1
ATOM 1879 O O . SER A 1 244 ? -13.365 -9.791 14.758 1.00 96.31 244 SER A O 1
ATOM 1881 N N . ARG A 1 245 ? -11.459 -10.973 14.523 1.00 97.12 245 ARG A N 1
ATOM 1882 C CA . ARG A 1 245 ? -11.084 -10.898 15.940 1.00 97.12 245 ARG A CA 1
ATOM 1883 C C . ARG A 1 245 ? -10.866 -9.450 16.381 1.00 97.12 245 ARG A C 1
ATOM 1885 O O . ARG A 1 245 ? -11.414 -9.037 17.398 1.00 97.12 245 ARG A O 1
ATOM 1892 N N . GLN A 1 246 ? -10.109 -8.670 15.610 1.00 96.56 246 GLN A N 1
ATOM 1893 C CA . GLN A 1 246 ? -9.850 -7.259 15.917 1.00 96.56 246 GLN A CA 1
ATOM 1894 C C . GLN A 1 246 ? -11.139 -6.425 15.941 1.00 96.56 246 GLN A C 1
ATOM 1896 O O . GLN A 1 246 ? -11.319 -5.602 16.837 1.00 96.56 246 GLN A O 1
ATOM 1901 N N . LEU A 1 247 ? -12.063 -6.658 15.005 1.00 96.19 247 LEU A N 1
ATOM 1902 C CA . LEU A 1 247 ? -13.373 -6.012 15.008 1.00 96.19 247 LEU A CA 1
ATOM 1903 C C . LEU A 1 247 ? -14.173 -6.382 16.261 1.00 96.19 247 LEU A C 1
ATOM 1905 O O . LEU A 1 247 ? -14.730 -5.493 16.898 1.00 96.19 247 LEU A O 1
ATOM 1909 N N . ALA A 1 248 ? -14.210 -7.662 16.637 1.00 96.44 248 ALA A N 1
ATOM 1910 C CA . ALA A 1 248 ? -14.899 -8.102 17.847 1.00 96.44 248 ALA A CA 1
ATOM 1911 C C . ALA A 1 248 ? -14.331 -7.420 19.103 1.00 96.44 248 ALA A C 1
ATOM 1913 O O . ALA A 1 248 ? -15.092 -6.905 19.917 1.00 96.44 248 ALA A O 1
ATOM 1914 N N . GLU A 1 249 ? -13.005 -7.333 19.234 1.00 95.69 249 GLU A N 1
ATOM 1915 C CA . GLU A 1 249 ? -12.351 -6.628 20.345 1.00 95.69 249 GLU A CA 1
ATOM 1916 C C . GLU A 1 249 ? -12.727 -5.141 20.395 1.00 95.69 249 GLU A C 1
ATOM 1918 O O . GLU A 1 249 ? -13.020 -4.611 21.469 1.00 95.69 249 GLU A O 1
ATOM 1923 N N . VAL A 1 250 ? -12.755 -4.476 19.237 1.00 95.25 250 VAL A N 1
ATOM 1924 C CA . VAL A 1 250 ? -13.154 -3.067 19.120 1.00 95.25 250 VAL A CA 1
ATOM 1925 C C . VAL A 1 250 ? -14.618 -2.868 19.505 1.00 95.25 250 VAL A C 1
ATOM 1927 O O . VAL A 1 250 ? -14.928 -1.928 20.235 1.00 95.25 250 VAL A O 1
ATOM 1930 N N . LEU A 1 251 ? -15.515 -3.745 19.052 1.00 94.81 251 LEU A N 1
ATOM 1931 C CA . LEU A 1 251 ? -16.939 -3.667 19.379 1.00 94.81 251 LEU A CA 1
ATOM 1932 C C . LEU A 1 251 ? -17.187 -3.905 20.872 1.00 94.81 251 LEU A C 1
ATOM 1934 O O . LEU A 1 251 ? -17.910 -3.134 21.490 1.00 94.81 251 LEU A O 1
ATOM 1938 N N . LEU A 1 252 ? -16.548 -4.918 21.464 1.00 94.69 252 LEU A N 1
ATOM 1939 C CA . LEU A 1 252 ? -16.746 -5.279 22.871 1.00 94.69 252 LEU A CA 1
ATOM 1940 C C . LEU A 1 252 ? -16.187 -4.243 23.853 1.00 94.69 252 LEU A C 1
ATOM 1942 O O . LEU A 1 252 ? -16.701 -4.114 24.959 1.00 94.69 252 LEU A O 1
ATOM 1946 N N . ARG A 1 253 ? -15.109 -3.538 23.486 1.00 93.75 253 ARG A N 1
ATOM 1947 C CA . ARG A 1 253 ? -14.414 -2.606 24.395 1.00 93.75 253 ARG A CA 1
ATOM 1948 C C . ARG A 1 253 ? -14.675 -1.135 24.091 1.00 93.75 253 ARG A C 1
ATOM 1950 O O . ARG A 1 253 ? -14.496 -0.301 24.970 1.00 93.75 253 ARG A O 1
ATOM 1957 N N . GLY A 1 254 ? -15.023 -0.809 22.849 1.00 88.94 254 GLY A N 1
ATOM 1958 C CA . GLY A 1 254 ? -15.143 0.568 22.367 1.00 88.94 254 GLY A CA 1
ATOM 1959 C C . GLY A 1 254 ? -16.568 1.000 22.024 1.00 88.94 254 GLY A C 1
ATOM 1960 O O . GLY A 1 254 ? -16.794 2.181 21.761 1.00 88.94 254 GLY A O 1
ATOM 1961 N N . VAL A 1 255 ? -17.530 0.075 22.013 1.00 92.12 255 VAL A N 1
ATOM 1962 C CA . VAL A 1 255 ? -18.920 0.345 21.635 1.00 92.12 255 VAL A CA 1
ATOM 1963 C C . VAL A 1 255 ? -19.862 -0.125 22.747 1.00 92.12 255 VAL A C 1
ATOM 1965 O O . VAL A 1 255 ? -19.567 -1.034 23.510 1.00 92.12 255 VAL A O 1
ATOM 1968 N N . SER A 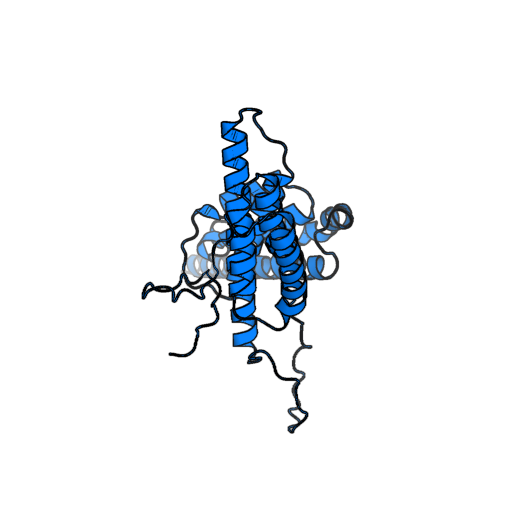1 256 ? -20.993 0.552 22.858 1.00 90.31 256 SER A N 1
ATOM 1969 C CA . SER A 1 256 ? -22.103 0.317 23.776 1.00 90.31 256 SER A CA 1
ATOM 1970 C C . SER A 1 256 ? -23.390 0.171 22.965 1.00 90.31 256 SER A C 1
ATOM 1972 O O . SER A 1 256 ? -23.449 0.571 21.803 1.00 90.31 256 SER A O 1
ATOM 1974 N N . GLU A 1 257 ? -24.465 -0.310 23.579 1.00 88.06 257 GLU A N 1
ATOM 1975 C CA . GLU A 1 257 ? -25.761 -0.434 22.895 1.00 88.06 257 GLU A CA 1
ATOM 1976 C C . GLU A 1 257 ? -26.268 0.899 22.318 1.00 88.06 257 GLU A C 1
ATOM 1978 O O . GLU A 1 257 ? -26.897 0.925 21.265 1.00 88.06 257 GLU A O 1
ATOM 1983 N N . LYS A 1 258 ? -25.942 2.029 22.962 1.00 86.94 258 LYS A N 1
ATOM 1984 C CA . LYS A 1 258 ? -26.423 3.364 22.566 1.00 86.94 258 LYS A CA 1
ATOM 1985 C C . LYS A 1 258 ? -25.711 3.949 21.345 1.00 86.94 258 LYS A C 1
ATOM 1987 O O . LYS A 1 258 ? -26.277 4.803 20.672 1.00 86.94 258 LYS A O 1
ATOM 1992 N N . ASN A 1 259 ? -24.463 3.554 21.092 1.00 84.62 259 ASN A N 1
ATOM 1993 C CA . ASN A 1 259 ? -23.645 4.068 19.983 1.00 84.62 259 ASN A CA 1
ATOM 1994 C C . ASN A 1 259 ? -23.304 2.986 18.947 1.00 84.62 259 ASN A C 1
ATOM 1996 O O . ASN A 1 259 ? -22.544 3.250 18.012 1.00 84.62 259 ASN A O 1
ATOM 2000 N N . TYR A 1 260 ? -23.865 1.783 19.092 1.00 88.25 260 TYR A N 1
ATOM 2001 C CA . TYR A 1 260 ? -23.755 0.736 18.092 1.00 88.25 260 TYR A CA 1
ATOM 2002 C C . TYR A 1 260 ? -24.545 1.122 16.841 1.00 88.25 260 TYR A C 1
ATOM 2004 O O . TYR A 1 260 ? -25.764 1.279 16.866 1.00 88.25 260 TYR A O 1
ATOM 2012 N N . ALA A 1 261 ? -23.834 1.260 15.724 1.00 84.44 261 ALA A N 1
ATOM 2013 C CA . ALA A 1 261 ? -24.450 1.417 14.418 1.00 84.44 261 ALA A CA 1
ATOM 2014 C C . ALA A 1 261 ? -24.720 0.036 13.814 1.00 84.44 261 ALA A C 1
ATOM 2016 O O . ALA A 1 261 ? -23.777 -0.719 13.516 1.00 84.44 261 ALA A O 1
ATOM 2017 N N . ASP A 1 262 ? -26.004 -0.262 13.611 1.00 79.44 262 ASP A N 1
ATOM 2018 C CA . ASP A 1 262 ? -26.438 -1.520 13.016 1.00 79.44 262 ASP A CA 1
ATOM 2019 C C . ASP A 1 262 ? -25.764 -1.766 11.658 1.00 79.44 262 ASP A C 1
ATOM 2021 O O . ASP A 1 262 ? -25.486 -0.842 10.881 1.00 79.44 262 ASP A O 1
ATOM 2025 N N . PHE A 1 263 ? -25.439 -3.031 11.403 1.00 76.00 263 PHE A N 1
ATOM 2026 C CA . PHE A 1 263 ? -24.771 -3.463 10.189 1.00 76.00 263 PHE A CA 1
ATOM 2027 C C . PHE A 1 263 ? -25.734 -4.212 9.278 1.00 76.00 263 PHE A C 1
ATOM 2029 O O . PHE A 1 263 ? -25.858 -5.431 9.343 1.00 76.00 263 PHE A O 1
ATOM 2036 N N . GLY A 1 264 ? -26.364 -3.476 8.368 1.00 67.38 264 GLY A N 1
ATOM 2037 C CA . GLY A 1 264 ? -27.061 -4.075 7.236 1.00 67.38 264 GLY A CA 1
ATOM 2038 C C . GLY A 1 264 ? -26.126 -4.253 6.041 1.00 67.38 264 GLY A C 1
ATOM 2039 O O . GLY A 1 264 ? -25.376 -3.332 5.702 1.00 67.38 264 GLY A O 1
ATOM 2040 N N . LEU A 1 265 ? -26.229 -5.390 5.341 1.00 63.69 265 LEU A N 1
ATOM 2041 C CA . LEU A 1 265 ? -25.757 -5.521 3.958 1.00 63.69 265 LEU A CA 1
ATOM 2042 C C . LEU A 1 265 ? -26.601 -4.582 3.082 1.00 63.69 265 LEU A C 1
ATOM 2044 O O . LEU A 1 265 ? -27.602 -4.979 2.486 1.00 63.69 265 LEU A O 1
ATOM 2048 N N . LYS A 1 266 ? -26.250 -3.294 3.065 1.00 57.78 266 LYS A N 1
ATOM 2049 C CA . LYS A 1 266 ? -26.915 -2.313 2.209 1.00 57.78 266 LYS A CA 1
ATOM 2050 C C . LYS A 1 266 ? -26.654 -2.719 0.761 1.00 57.78 266 LYS A C 1
ATOM 2052 O O . LYS A 1 266 ? -25.498 -2.806 0.354 1.00 57.78 266 LYS A O 1
ATOM 2057 N N . ARG A 1 267 ? -27.721 -2.946 -0.016 1.00 54.59 267 ARG A N 1
ATOM 2058 C CA . ARG A 1 267 ? -27.614 -2.995 -1.481 1.00 54.59 267 ARG A CA 1
ATOM 2059 C C . ARG A 1 267 ? -27.041 -1.643 -1.909 1.00 54.59 267 ARG A C 1
ATOM 2061 O O . ARG A 1 267 ? -27.694 -0.619 -1.700 1.00 54.59 267 ARG A O 1
ATOM 2068 N N . GLU A 1 268 ? -25.819 -1.621 -2.438 1.00 53.66 268 GLU A N 1
ATOM 2069 C CA . GLU A 1 268 ? -25.336 -0.424 -3.122 1.00 53.66 268 GLU A CA 1
ATOM 2070 C C . GLU A 1 268 ? -26.301 -0.146 -4.286 1.00 53.66 268 GLU A C 1
ATOM 2072 O O . GLU A 1 268 ? -26.766 -1.067 -4.965 1.00 53.66 268 GLU A O 1
ATOM 2077 N N . GLY A 1 269 ? -26.726 1.113 -4.429 1.00 46.62 269 GLY A N 1
ATOM 2078 C CA . GLY A 1 269 ? -27.656 1.517 -5.484 1.00 46.62 269 GLY A CA 1
ATOM 2079 C C . GLY A 1 269 ? -27.084 1.234 -6.876 1.00 46.62 269 GLY A C 1
ATOM 2080 O O . GLY A 1 269 ? -25.913 0.904 -7.012 1.00 46.62 269 GLY A O 1
ATOM 2081 N N . LYS A 1 270 ? -27.899 1.409 -7.925 1.00 42.97 270 LYS A N 1
ATOM 2082 C CA . LYS A 1 270 ? -27.554 1.202 -9.351 1.00 42.97 270 LYS A CA 1
ATOM 2083 C C . LYS A 1 270 ? -26.424 2.111 -9.899 1.00 42.97 270 LYS A C 1
ATOM 2085 O O . LYS A 1 270 ? -26.427 2.421 -11.086 1.00 42.97 270 LYS A O 1
ATOM 2090 N N . ASN A 1 271 ? -25.489 2.580 -9.078 1.00 47.41 271 ASN A N 1
ATOM 2091 C CA . ASN A 1 271 ? -24.264 3.177 -9.583 1.00 47.41 271 ASN A CA 1
ATOM 2092 C C . ASN A 1 271 ? -23.316 2.060 -10.029 1.00 47.41 271 ASN A C 1
ATOM 2094 O O . ASN A 1 271 ? -23.233 1.036 -9.351 1.00 47.41 271 ASN A O 1
ATOM 2098 N N . PRO A 1 272 ? -22.603 2.233 -11.153 1.00 54.69 272 PRO A N 1
ATOM 2099 C CA . PRO A 1 272 ? -21.543 1.307 -11.515 1.00 54.69 272 PRO A CA 1
ATOM 2100 C C . PRO A 1 272 ? -20.526 1.275 -10.368 1.00 54.69 272 PRO A C 1
ATOM 2102 O O . PRO A 1 272 ? -19.925 2.303 -10.048 1.00 54.69 272 PRO A O 1
ATOM 2105 N N . GLU A 1 273 ? -20.380 0.117 -9.714 1.00 70.38 273 GLU A N 1
ATOM 2106 C CA . GLU A 1 273 ? -19.343 -0.094 -8.702 1.00 70.38 273 GLU A CA 1
ATOM 2107 C C . GLU A 1 273 ? -17.991 0.278 -9.320 1.00 70.38 273 GLU A C 1
ATOM 2109 O O . GLU A 1 273 ? -17.653 -0.154 -10.427 1.00 70.38 273 GLU A O 1
ATOM 2114 N N . SER A 1 274 ? -17.233 1.126 -8.622 1.00 83.94 274 SER A N 1
ATOM 2115 C CA . SER A 1 274 ? -15.914 1.558 -9.083 1.00 83.94 274 SER A CA 1
ATOM 2116 C C . SER A 1 274 ? -15.039 0.337 -9.395 1.00 83.94 274 SER A C 1
ATOM 2118 O O . SER A 1 274 ? -14.992 -0.602 -8.594 1.00 83.94 274 SER A O 1
ATOM 2120 N N . PRO A 1 275 ? -14.285 0.336 -10.513 1.00 86.62 275 PRO A N 1
ATOM 2121 C CA . PRO A 1 275 ? -13.460 -0.807 -10.907 1.00 86.62 275 PRO A CA 1
ATOM 2122 C C . PRO A 1 275 ? -12.351 -1.128 -9.896 1.00 86.62 275 PRO A C 1
ATOM 2124 O O . PRO A 1 275 ? -11.726 -2.186 -9.997 1.00 86.62 275 PRO A O 1
ATOM 2127 N N . TRP A 1 276 ? -12.093 -0.225 -8.946 1.00 91.62 276 TRP A N 1
ATOM 2128 C CA . TRP A 1 276 ? -11.092 -0.365 -7.891 1.00 91.62 276 TRP A CA 1
ATOM 2129 C C . TRP A 1 276 ? -11.677 -0.835 -6.559 1.00 91.62 276 TRP A C 1
ATOM 2131 O O . TRP A 1 276 ? -10.914 -1.129 -5.643 1.00 91.62 276 TRP A O 1
ATOM 2141 N N . LYS A 1 277 ? -13.006 -0.904 -6.427 1.00 92.06 277 LYS A N 1
ATOM 2142 C CA . LYS A 1 277 ? -13.667 -1.345 -5.197 1.00 92.06 277 LYS A CA 1
ATOM 2143 C C . LYS A 1 277 ? -13.876 -2.855 -5.207 1.00 92.06 277 LYS A C 1
ATOM 2145 O O . LYS A 1 277 ? -14.295 -3.400 -6.228 1.00 92.06 277 LYS A O 1
ATOM 2150 N N . PRO A 1 278 ? -13.600 -3.551 -4.094 1.00 92.44 278 PRO A N 1
ATOM 2151 C CA . PRO A 1 278 ? -13.815 -4.985 -4.032 1.00 92.44 278 PRO A CA 1
ATOM 2152 C C . PRO A 1 278 ? -15.301 -5.308 -4.172 1.00 92.44 278 PRO A C 1
ATOM 2154 O O . PRO A 1 278 ? -16.157 -4.605 -3.632 1.00 92.44 278 PRO A O 1
ATOM 2157 N N . ARG A 1 279 ? -15.594 -6.417 -4.849 1.00 91.50 279 ARG A N 1
ATOM 2158 C CA . ARG A 1 279 ? -16.947 -6.971 -4.921 1.00 91.50 279 ARG A CA 1
ATOM 2159 C C . ARG A 1 279 ? -17.369 -7.422 -3.533 1.00 91.50 279 ARG A C 1
ATOM 2161 O O . ARG A 1 279 ? -16.544 -7.965 -2.793 1.00 91.50 279 ARG A O 1
ATOM 2168 N N . LYS A 1 280 ? -18.645 -7.251 -3.203 1.00 89.88 280 LYS A N 1
ATOM 2169 C CA . LYS A 1 280 ? -19.226 -7.636 -1.910 1.00 89.88 280 LYS A CA 1
ATOM 2170 C C . LYS A 1 280 ? -20.241 -8.761 -2.076 1.00 89.88 280 LYS A C 1
ATOM 2172 O O . LYS A 1 280 ? -20.775 -8.970 -3.164 1.00 89.88 280 LYS A O 1
ATOM 2177 N N . TYR A 1 281 ? -20.524 -9.475 -0.990 1.00 82.38 281 TYR A N 1
ATOM 2178 C CA . TYR A 1 281 ? -21.630 -10.431 -0.973 1.00 82.38 281 TYR A CA 1
ATOM 2179 C C . TYR A 1 281 ? -22.962 -9.709 -1.200 1.00 82.38 281 TYR A C 1
ATOM 2181 O O . TYR A 1 281 ? -23.290 -8.746 -0.505 1.00 82.38 281 TYR A O 1
ATOM 2189 N N . VAL A 1 282 ? -23.743 -10.200 -2.159 1.00 74.56 282 VAL A N 1
ATOM 2190 C CA . VAL A 1 282 ? -25.113 -9.744 -2.415 1.00 74.56 282 VAL A CA 1
ATOM 2191 C C . VAL A 1 282 ? -26.070 -10.735 -1.760 1.00 74.56 282 VAL A C 1
ATOM 2193 O O . VAL A 1 282 ? -25.969 -11.937 -1.997 1.00 74.56 282 VAL A O 1
ATOM 2196 N N . GLY A 1 283 ? -26.979 -10.247 -0.912 1.00 60.72 283 GLY A N 1
ATOM 2197 C CA . GLY A 1 283 ? -28.015 -11.089 -0.304 1.00 60.72 283 GLY A CA 1
ATOM 2198 C C . GLY A 1 283 ? -29.009 -11.636 -1.343 1.00 60.72 283 GLY A C 1
ATOM 2199 O O . GLY A 1 283 ? -29.101 -11.072 -2.441 1.00 60.72 283 GLY A O 1
ATOM 2200 N N . PRO A 1 284 ? -29.762 -12.707 -1.014 1.00 55.06 284 PRO A N 1
ATOM 2201 C CA . PRO A 1 284 ? -30.799 -13.243 -1.894 1.00 55.06 284 PRO A CA 1
ATOM 2202 C C . PRO A 1 284 ? -31.802 -12.149 -2.294 1.00 55.06 284 PRO A C 1
ATOM 2204 O O . PRO A 1 284 ? -32.014 -11.170 -1.566 1.00 55.06 284 PRO A O 1
ATOM 2207 N N . LYS A 1 285 ? -32.332 -12.277 -3.514 1.00 48.16 285 LYS A N 1
ATOM 2208 C CA . LYS A 1 285 ? -33.247 -11.293 -4.096 1.00 48.16 285 LYS A CA 1
ATOM 2209 C C . LYS A 1 285 ? -34.558 -11.220 -3.342 1.00 48.16 285 LYS A C 1
ATOM 2211 O O . LYS A 1 285 ? -35.126 -12.298 -3.078 1.00 48.16 285 LYS A O 1
#

Radius of gyration: 21.8 Å; chains: 1; bounding box: 56×60×74 Å

Foldseek 3Di:
DVVVVVVVVVLVVLLVLLVVLLVVLLVQLVVVCVVPPLDPVCLVVLVVSNPSSLVSLVSLCDPSVVVVVNVLLSLLSNLVSCSSNVVLVSSLVSLVVSCLVVDDLDADDLVVLLSSLLSLLSNLVSLVVDDQPDPDPVSVVVSLVSSLVSLLLSQQSLLLSLVVVCVVVVNQDDDDPDDDDDDDPDPDPPPPVPASGPSSLCSLVVNLVSCVVVVNLVVSLVSLVQNLQFDDDPNCPVVNVVSVVVSVVSCVPPHDPVRDDDDDPDDDPPDDDRSSGGDGDDDDD

Sequence (285 aa):
MSHGISRQRFSQKLFSDVLVNFLLGECKLEHFLEENPPIEANVAKAKTGLAEPKRFLQTCISEQGAKLNVMRDAHLLLAKLLYAQGSHEEALNHLGKGGLDSLTEKQLSNRIMKVVAESFAIKGLCLEKIPPSSTSKFKTAEREEQILSALVRAGDLALRYLQEVERTQGNTGGTVPQLSGAPSSSPLPPTTEYRIGPILETALQRAPILYIKNGKLSNAIEQYRKALTAVETSSTQSLRQTMSRQLAEVLLRGVSEKNYADFGLKREGKNPESPWKPRKYVGPK

InterPro domains:
  IPR045819 Tetratricopeptide repeat protein 7, N-terminal [PF19440] (8-261)
  IPR051722 Endocytosis and PI4K-regulating protein [PTHR23083] (12-281)

Organism: NCBI:txid931172

Secondary structure (DSSP, 8-state):
-HHHHHHHHHHHHHHHHHHHHHHHHHHHHHHHHHHS-SSGGGHHHHHHHTHHHHHHHHHTSSHHHHHTT-HHHHHHHHHHHHHHTT-HHHHHHHHHHTTGGG-------HHHHHHHHHHHHHHHHHHHHSPPS---HHHHHHHHHHHHHHHHHHHHHHHHHHHHHHHHTT--SS-----------S-PPP-------HHHHHHHHHHHHHHHHTT-HHHHHHHHHHHHHBPP-GGGHHHHHHHHHHHHHHHHHH--TTTPPP-------SS---TTSPPBPPPP-